Protein AF-A0A6C0J5Q9-F1 (afdb_monomer)

pLDDT: mean 82.76, std 23.58, range [34.25, 98.62]

Foldseek 3Di:
DDDDDDDDDDDDDDDDDDDDDDDDDDDPDDDPPPPPDPPPPPPPPPPPQDKFKWKKKFPAFQFKKKWWWKWDADPVRDIWTKIKIWTARMWIKIFIDGPVRVVVLQPDFKWWRVVTDIDTDDGHDTDDIDMDIPPCVVDDPVRVLRVVCQQFDDCVVDVDDDDPVDDGDGDVVSNVVSPIDGDDMIIIGNGGMDIDTDGD

Organism: NCBI:txid1070528

Secondary structure (DSSP, 8-state):
--------------------------------------------------EEEEEEEESSTT-EEEEEEEEEE-TTS-EEEEEEEEEEEEEEEEEEEEHHHHHHHTT-SSEEGGGSEEEEEEEEEEEEEEEEETTGGGS-HHHHHHHHHHHH--TTT-SSPP-TTS-----HHHHHHTT-EEEEEEEEESS-EEEEEEE-

Mean predicted aligned error: 13.19 Å

Nearest PDB structures (foldseek):
  4v3h-assembly2_B  TM=5.039E-01  e=6.409E+00  Klebsiella oxytoca
  5esv-assembly1_G  TM=1.770E-01  e=1.432E+00  Haemophilus influenzae Rd KW20
  3j32-assembly1_A  TM=1.426E-01  e=3.752E+00  Haliotis diversicolor
  2x56-assembly1_A  TM=2.674E-01  e=5.458E+00  Yersinia pestis

Structure (mmCIF, N/CA/C/O backbone):
data_AF-A0A6C0J5Q9-F1
#
_entry.id   AF-A0A6C0J5Q9-F1
#
loop_
_atom_site.group_PDB
_atom_site.id
_atom_site.type_symbol
_atom_site.label_atom_id
_atom_site.label_alt_id
_atom_site.label_comp_id
_atom_site.label_asym_id
_atom_site.label_entity_id
_atom_site.label_seq_id
_atom_site.pdbx_PDB_ins_code
_atom_site.Cartn_x
_atom_site.Cartn_y
_atom_site.Cartn_z
_atom_site.occupancy
_atom_site.B_iso_or_equiv
_atom_site.auth_seq_id
_atom_site.auth_comp_id
_atom_site.auth_asym_id
_atom_site.auth_atom_id
_atom_site.pdbx_PDB_model_num
ATOM 1 N N . MET A 1 1 ? -99.858 -31.772 19.843 1.00 41.19 1 MET A N 1
ATOM 2 C CA . MET A 1 1 ? -99.207 -32.806 20.669 1.00 41.19 1 MET A CA 1
ATOM 3 C C . MET A 1 1 ? -97.888 -32.202 21.134 1.00 41.19 1 MET A C 1
ATOM 5 O O . MET A 1 1 ? -97.066 -31.924 20.275 1.00 41.19 1 MET A O 1
ATOM 9 N N . GLU A 1 2 ? -97.784 -31.630 22.338 1.00 35.06 2 GLU A N 1
ATOM 10 C CA . GLU A 1 2 ? -97.873 -32.268 23.676 1.00 35.06 2 GLU A CA 1
ATOM 11 C C . GLU A 1 2 ? -96.669 -33.184 23.927 1.00 35.06 2 GLU A C 1
ATOM 13 O O . GLU A 1 2 ? -96.562 -34.222 23.286 1.00 35.06 2 GLU A O 1
ATOM 18 N N . PHE A 1 3 ? -95.631 -32.669 24.598 1.00 36.38 3 PHE A N 1
ATOM 19 C CA . PHE A 1 3 ? -95.276 -32.794 26.036 1.00 36.38 3 PHE A CA 1
ATOM 20 C C . PHE A 1 3 ? -94.081 -33.791 26.145 1.00 36.38 3 PHE A C 1
ATOM 22 O O . PHE A 1 3 ? -93.879 -34.570 25.226 1.00 36.38 3 PHE A O 1
ATOM 29 N N . ILE A 1 4 ? -93.195 -33.853 27.145 1.00 40.31 4 ILE A N 1
ATOM 30 C CA . ILE A 1 4 ? -93.229 -33.484 28.564 1.00 40.31 4 ILE A CA 1
ATOM 31 C C . ILE A 1 4 ? -91.777 -33.204 29.023 1.00 40.31 4 ILE A C 1
ATOM 33 O O . ILE A 1 4 ? -90.849 -33.915 28.644 1.00 40.31 4 ILE A O 1
ATOM 37 N N . ASN A 1 5 ? -91.623 -32.181 29.865 1.00 38.19 5 ASN A N 1
ATOM 38 C CA . ASN A 1 5 ? -90.479 -31.901 30.735 1.00 38.19 5 ASN A CA 1
ATOM 39 C C . ASN A 1 5 ? -90.520 -32.844 31.951 1.00 38.19 5 ASN A C 1
ATOM 41 O O . ASN A 1 5 ? -91.584 -32.957 32.555 1.00 38.19 5 ASN A O 1
ATOM 45 N N . THR A 1 6 ? -89.396 -33.396 32.408 1.00 39.94 6 THR A N 1
ATOM 46 C CA . THR A 1 6 ? -89.297 -33.898 33.794 1.00 39.94 6 THR A CA 1
ATOM 47 C C . THR A 1 6 ? -87.940 -33.567 34.400 1.00 39.94 6 THR A C 1
ATOM 49 O O . THR A 1 6 ? -86.937 -34.207 34.094 1.00 39.94 6 THR A O 1
ATOM 52 N N . GLU A 1 7 ? -87.953 -32.563 35.276 1.00 40.59 7 GLU A N 1
ATOM 53 C CA . GLU A 1 7 ? -87.031 -32.417 36.400 1.00 40.59 7 GLU A CA 1
ATOM 54 C C . GLU A 1 7 ? -87.290 -33.518 37.439 1.00 40.59 7 GLU A C 1
ATOM 56 O O . GLU A 1 7 ? -88.449 -33.834 37.705 1.00 40.59 7 GLU A O 1
ATOM 61 N N . THR A 1 8 ? -86.239 -33.994 38.111 1.00 36.56 8 THR A N 1
ATOM 62 C CA . THR A 1 8 ? -86.300 -34.403 39.526 1.00 36.56 8 THR A CA 1
ATOM 63 C C . THR A 1 8 ? -84.938 -34.177 40.188 1.00 36.56 8 THR A C 1
ATOM 65 O O . THR A 1 8 ? -83.923 -34.692 39.727 1.00 36.56 8 THR A O 1
ATOM 68 N N . ASN A 1 9 ? -84.959 -33.400 41.267 1.00 35.59 9 ASN A N 1
ATOM 69 C CA . ASN A 1 9 ? -83.877 -33.069 42.201 1.00 35.59 9 ASN A CA 1
ATOM 70 C C . ASN A 1 9 ? -84.012 -33.981 43.464 1.00 35.59 9 ASN A C 1
ATOM 72 O O . ASN A 1 9 ? -84.987 -34.731 43.543 1.00 35.59 9 ASN A O 1
ATOM 76 N N . PRO A 1 10 ? -83.227 -33.806 44.542 1.00 46.25 10 PRO A N 1
ATOM 77 C CA . PRO A 1 10 ? -81.889 -34.331 44.853 1.00 46.25 10 PRO A CA 1
ATOM 78 C C . PRO A 1 10 ? -81.910 -35.389 45.993 1.00 46.25 10 PRO A C 1
ATOM 80 O O . PRO A 1 10 ? -82.947 -35.604 46.617 1.00 46.25 10 PRO A O 1
ATOM 83 N N . VAL A 1 11 ? -80.762 -35.990 46.347 1.00 34.25 11 VAL A N 1
ATOM 84 C CA . VAL A 1 11 ? -80.546 -36.574 47.692 1.00 34.25 11 VAL A CA 1
ATOM 85 C C . VAL A 1 11 ? -79.102 -36.323 48.137 1.00 34.25 11 VAL A C 1
ATOM 87 O O . VAL A 1 11 ? -78.164 -36.850 47.544 1.00 34.25 11 VAL A O 1
ATOM 90 N N . GLU A 1 12 ? -78.945 -35.518 49.188 1.00 36.47 12 GLU A N 1
ATOM 91 C CA . GLU A 1 12 ? -77.736 -35.438 50.009 1.00 36.47 12 GLU A CA 1
ATOM 92 C C . GLU A 1 12 ? -77.709 -36.598 51.012 1.00 36.47 12 GLU A C 1
ATOM 94 O O . GLU A 1 12 ? -78.729 -36.939 51.614 1.00 36.47 12 GLU A O 1
ATOM 99 N N . THR A 1 13 ? -76.525 -37.162 51.243 1.00 43.22 13 THR A N 1
ATOM 100 C CA . THR A 1 13 ? -76.247 -38.003 52.412 1.00 43.22 13 THR A CA 1
ATOM 101 C C . THR A 1 13 ? -74.915 -37.587 53.014 1.00 43.22 13 THR A C 1
ATOM 103 O O . THR A 1 13 ? -73.859 -37.890 52.462 1.00 43.22 13 THR A O 1
ATOM 106 N N . GLU A 1 14 ? -74.985 -36.904 54.155 1.00 36.53 14 GLU A N 1
ATOM 107 C CA . GLU A 1 14 ? -73.886 -36.770 55.106 1.00 36.53 14 GLU A CA 1
ATOM 108 C C . GLU A 1 14 ? -73.679 -38.089 55.869 1.00 36.53 14 GLU A C 1
ATOM 110 O O . GLU A 1 14 ? -74.646 -38.728 56.292 1.00 36.53 14 GLU A O 1
ATOM 115 N N . MET A 1 15 ? -72.423 -38.471 56.117 1.00 34.34 15 MET A N 1
ATOM 116 C CA . MET A 1 15 ? -72.064 -39.366 57.220 1.00 34.34 15 MET A CA 1
ATOM 117 C C . MET A 1 15 ? -70.802 -38.857 57.931 1.00 34.34 15 MET A C 1
ATOM 119 O O . MET A 1 15 ? -69.815 -38.491 57.301 1.00 34.34 15 MET A O 1
ATOM 123 N N . ASN A 1 16 ? -70.910 -38.832 59.260 1.00 37.91 16 ASN A N 1
ATOM 124 C CA . ASN A 1 16 ? -69.984 -38.327 60.279 1.00 37.91 16 ASN A CA 1
ATOM 125 C C . ASN A 1 16 ? -68.685 -39.163 60.435 1.00 37.91 16 ASN A C 1
ATOM 127 O O . ASN A 1 16 ? -68.625 -40.289 59.937 1.00 37.91 16 ASN A O 1
ATOM 131 N N . PRO A 1 17 ? -67.649 -38.638 61.129 1.00 42.00 17 PRO A N 1
ATOM 132 C CA . PRO A 1 17 ? -66.268 -39.110 61.033 1.00 42.00 17 PRO A CA 1
ATOM 133 C C . PRO A 1 17 ? -65.968 -40.299 61.957 1.00 42.00 17 PRO A C 1
ATOM 135 O O . PRO A 1 17 ? -66.647 -40.515 62.961 1.00 42.00 17 PRO A O 1
ATOM 138 N N . VAL A 1 18 ? -64.892 -41.030 61.652 1.00 35.59 18 VAL A N 1
ATOM 139 C CA . VAL A 1 18 ? -64.273 -41.998 62.566 1.00 35.59 18 VAL A CA 1
ATOM 140 C C . VAL A 1 18 ? -62.813 -41.599 62.753 1.00 35.59 18 VAL A C 1
ATOM 142 O O . VAL A 1 18 ? -62.008 -41.733 61.834 1.00 35.59 18 VAL A O 1
ATOM 145 N N . GLU A 1 19 ? -62.486 -41.095 63.941 1.00 36.41 19 GLU A N 1
ATOM 146 C CA . GLU A 1 19 ? -61.105 -40.977 64.401 1.00 36.41 19 GLU A CA 1
ATOM 147 C C . GLU A 1 19 ? -60.629 -42.336 64.918 1.00 36.41 19 GLU A C 1
ATOM 149 O O . GLU A 1 19 ? -61.258 -42.953 65.780 1.00 36.41 19 GLU A O 1
ATOM 154 N N . THR A 1 20 ? -59.495 -42.795 64.403 1.00 41.34 20 THR A N 1
ATOM 155 C CA . THR A 1 20 ? -58.703 -43.854 65.027 1.00 41.34 20 THR A CA 1
ATOM 156 C C . THR A 1 20 ? -57.325 -43.293 65.321 1.00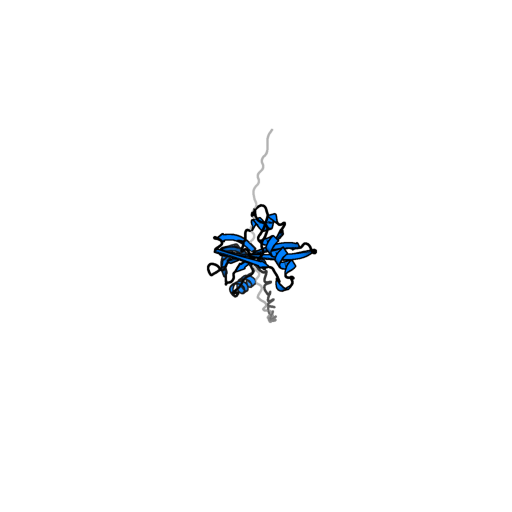 41.34 20 THR A C 1
ATOM 158 O O . THR A 1 20 ? -56.524 -43.097 64.407 1.00 41.34 20 THR A O 1
ATOM 161 N N . GLU A 1 21 ? -57.062 -43.040 66.600 1.00 36.66 21 GLU A N 1
ATOM 162 C CA . GLU A 1 21 ? -55.721 -42.796 67.111 1.00 36.66 21 GLU A CA 1
ATOM 163 C C . GLU A 1 21 ? -54.871 -44.067 66.973 1.00 36.66 21 GLU A C 1
ATOM 165 O O . GLU A 1 21 ? -55.241 -45.139 67.457 1.00 36.66 21 GLU A O 1
ATOM 170 N N . MET A 1 22 ? -53.705 -43.948 66.339 1.00 34.72 22 MET A N 1
ATOM 171 C CA . MET A 1 22 ? -52.616 -44.909 66.488 1.00 34.72 22 MET A CA 1
ATOM 172 C C . MET A 1 22 ? -51.381 -44.161 66.982 1.00 34.72 22 MET A C 1
ATOM 174 O O . MET A 1 22 ? -50.910 -43.224 66.343 1.00 34.72 22 MET A O 1
ATOM 178 N N . ASN A 1 23 ? -50.898 -44.579 68.154 1.00 40.56 23 ASN A N 1
ATOM 179 C CA . ASN A 1 23 ? -49.694 -44.078 68.812 1.00 40.56 23 ASN A CA 1
ATOM 180 C C . ASN A 1 23 ? -48.466 -44.115 67.878 1.00 40.56 23 ASN A C 1
ATOM 182 O O . ASN A 1 23 ? -48.331 -45.068 67.103 1.00 40.56 23 ASN A O 1
ATOM 186 N N . PRO A 1 24 ? -47.537 -43.147 67.980 1.00 37.12 24 PRO A N 1
ATOM 187 C CA . PRO A 1 24 ? -46.305 -43.165 67.204 1.00 37.12 24 PRO A CA 1
ATOM 188 C C . PRO A 1 24 ? -45.405 -44.313 67.675 1.00 37.12 24 PRO A C 1
ATOM 190 O O . PRO A 1 24 ? -45.120 -44.456 68.863 1.00 37.12 24 PRO A O 1
ATOM 193 N N . VAL A 1 25 ? -44.945 -45.137 66.734 1.00 36.94 25 VAL A N 1
ATOM 194 C CA . VAL A 1 25 ? -43.792 -46.014 66.949 1.00 36.94 25 VAL A CA 1
ATOM 195 C C . VAL A 1 25 ? -42.578 -45.233 66.470 1.00 36.94 25 VAL A C 1
ATOM 197 O O . VAL A 1 25 ? -42.398 -45.050 65.269 1.00 36.94 25 VAL A O 1
ATOM 200 N N . GLU A 1 26 ? -41.761 -44.748 67.401 1.00 36.94 26 GLU A N 1
ATOM 201 C CA . GLU A 1 26 ? -40.446 -44.215 67.060 1.00 36.94 26 GLU A CA 1
ATOM 202 C C . GLU A 1 26 ? -39.536 -45.375 66.654 1.00 36.94 26 GLU A C 1
ATOM 204 O O . GLU A 1 26 ? -39.070 -46.159 67.480 1.00 36.94 26 GLU A O 1
ATOM 209 N N . THR A 1 27 ? -39.311 -45.518 65.352 1.00 38.16 27 THR A N 1
ATOM 210 C CA . THR A 1 27 ? -38.148 -46.237 64.842 1.00 38.16 27 THR A CA 1
ATOM 211 C C . THR A 1 27 ? -37.039 -45.221 64.638 1.00 38.16 27 THR A C 1
ATOM 213 O O . THR A 1 27 ? -37.081 -44.450 63.680 1.00 38.16 27 THR A O 1
ATOM 216 N N . GLU A 1 28 ? -36.051 -45.222 65.529 1.00 37.50 28 GLU A N 1
ATOM 217 C CA . GLU A 1 28 ? -34.795 -44.515 65.305 1.00 37.50 28 GLU A CA 1
ATOM 218 C C . GLU A 1 28 ? -34.081 -45.121 64.093 1.00 37.50 28 GLU A C 1
ATOM 220 O O . GLU A 1 28 ? -33.420 -46.159 64.171 1.00 37.50 28 GLU A O 1
ATOM 225 N N . THR A 1 29 ? -34.238 -44.486 62.936 1.00 38.81 29 THR A N 1
ATOM 226 C CA . THR A 1 29 ? -33.367 -44.714 61.789 1.00 38.81 29 THR A CA 1
ATOM 227 C C . THR A 1 29 ? -32.222 -43.719 61.890 1.00 38.81 29 THR A C 1
ATOM 229 O O . THR A 1 29 ? -32.413 -42.533 61.627 1.00 38.81 29 THR A O 1
ATOM 232 N N . ASN A 1 30 ? -31.038 -44.197 62.281 1.00 38.62 30 ASN A N 1
ATOM 233 C CA . ASN A 1 30 ? -29.793 -43.441 62.140 1.00 38.62 30 ASN A CA 1
ATOM 234 C C . ASN A 1 30 ? -29.705 -42.878 60.708 1.00 38.62 30 ASN A C 1
ATOM 236 O O . ASN A 1 30 ? -29.769 -43.676 59.764 1.00 38.62 30 ASN A O 1
ATOM 240 N N . PRO A 1 31 ? -29.553 -41.557 60.506 1.00 41.31 31 PRO A N 1
ATOM 241 C CA . PRO A 1 31 ? -29.248 -41.037 59.187 1.00 41.31 31 PRO A CA 1
ATOM 242 C C . PRO A 1 31 ? -27.845 -41.517 58.813 1.00 41.31 31 PRO A C 1
ATOM 244 O O . PRO A 1 31 ? -26.862 -41.231 59.493 1.00 41.31 31 PRO A O 1
ATOM 247 N N . VAL A 1 32 ? -27.754 -42.296 57.738 1.00 39.88 32 VAL A N 1
ATOM 248 C CA . VAL A 1 32 ? -26.484 -42.479 57.041 1.00 39.88 32 VAL A CA 1
ATOM 249 C C . VAL A 1 32 ? -26.213 -41.147 56.355 1.00 39.88 32 VAL A C 1
ATOM 251 O O . VAL A 1 32 ? -26.872 -40.820 55.371 1.00 39.88 32 VAL A O 1
ATOM 254 N N . GLU A 1 33 ? -25.287 -40.360 56.898 1.00 40.28 33 GLU A N 1
ATOM 255 C CA . GLU A 1 33 ? -24.738 -39.206 56.193 1.00 40.28 33 GLU A CA 1
ATOM 256 C C . GLU A 1 33 ? -23.968 -39.722 54.976 1.00 40.28 33 GLU A C 1
ATOM 258 O O . GLU A 1 33 ? -22.810 -40.128 55.048 1.00 40.28 33 GLU A O 1
ATOM 263 N N . THR A 1 34 ? -24.643 -39.778 53.832 1.00 40.84 34 THR A N 1
ATOM 264 C CA . THR A 1 34 ? -23.952 -39.788 52.551 1.00 40.84 34 THR A CA 1
ATOM 265 C C . THR A 1 34 ? -23.497 -38.363 52.300 1.00 40.84 34 THR A C 1
ATOM 267 O O . THR A 1 34 ? -24.284 -37.539 51.834 1.00 40.84 34 THR A O 1
ATOM 270 N N . GLU A 1 35 ? -22.241 -38.065 52.625 1.00 42.91 35 GLU A N 1
ATOM 271 C CA . GLU A 1 35 ? -21.581 -36.866 52.122 1.00 42.91 35 GLU A CA 1
ATOM 272 C C . GLU A 1 35 ? -21.503 -36.967 50.597 1.00 42.91 35 GLU A C 1
ATOM 274 O O . GLU A 1 35 ? -20.627 -37.610 50.015 1.00 42.91 35 GLU A O 1
ATOM 279 N N . THR A 1 36 ? -22.481 -36.371 49.925 1.00 40.59 36 THR A N 1
ATOM 280 C CA . THR A 1 36 ? -22.378 -36.075 48.505 1.00 40.59 36 THR A CA 1
ATOM 281 C C . THR A 1 36 ? -21.420 -34.901 48.378 1.00 40.59 36 THR A C 1
ATOM 283 O O . THR A 1 36 ? -21.837 -33.752 48.505 1.00 40.59 36 THR A O 1
ATOM 286 N N . ASN A 1 37 ? -20.136 -35.178 48.149 1.00 42.16 37 ASN A N 1
ATOM 287 C CA . ASN A 1 37 ? -19.236 -34.162 47.616 1.00 42.16 37 ASN A CA 1
ATOM 288 C C . ASN A 1 37 ? -19.856 -33.641 46.309 1.00 42.16 37 ASN A C 1
ATOM 290 O O . ASN A 1 37 ? -20.058 -34.451 45.396 1.00 42.16 37 ASN A O 1
ATOM 294 N N . PRO A 1 38 ? -20.191 -32.343 46.189 1.00 48.31 38 PRO A N 1
ATOM 295 C CA . PRO A 1 38 ? -20.532 -31.791 44.894 1.00 48.31 38 PRO A CA 1
ATOM 296 C C . PRO A 1 38 ? -19.278 -31.914 44.032 1.00 48.31 38 PRO A C 1
ATOM 298 O O . PRO A 1 38 ? -18.220 -31.381 44.360 1.00 48.31 38 PRO A O 1
ATOM 301 N N . VAL A 1 39 ? -19.373 -32.682 42.950 1.00 45.12 39 VAL A N 1
ATOM 302 C CA . VAL A 1 39 ? -18.383 -32.596 41.883 1.00 45.12 39 VAL A CA 1
ATOM 303 C C . VAL A 1 39 ? -18.609 -31.225 41.263 1.00 45.12 39 VAL A C 1
ATOM 305 O O . VAL A 1 39 ? -19.559 -31.045 40.503 1.00 45.12 39 VAL A O 1
ATOM 308 N N . GLU A 1 40 ? -17.789 -30.244 41.640 1.00 47.91 40 GLU A N 1
ATOM 309 C CA . GLU A 1 40 ? -17.644 -29.020 40.865 1.00 47.91 40 GLU A CA 1
ATOM 310 C C . GLU A 1 40 ? -17.082 -29.440 39.509 1.00 47.91 40 GLU A C 1
ATOM 312 O O . GLU A 1 40 ? -15.884 -29.638 39.319 1.00 47.91 40 GLU A O 1
ATOM 317 N N . THR A 1 41 ? -17.974 -29.679 38.553 1.00 48.91 41 THR A N 1
ATOM 318 C CA . THR A 1 41 ? -17.600 -29.580 37.153 1.00 48.91 41 THR A CA 1
ATOM 319 C C . THR A 1 41 ? -17.282 -28.112 36.929 1.00 48.91 41 THR A C 1
ATOM 321 O O . THR A 1 41 ? -18.192 -27.322 36.674 1.00 48.91 41 THR A O 1
ATOM 324 N N . GLU A 1 42 ? -16.010 -27.743 37.074 1.00 50.66 42 GLU A N 1
ATOM 325 C CA . GLU A 1 42 ? -15.483 -26.533 36.461 1.00 50.66 42 GLU A CA 1
ATOM 326 C C . GLU A 1 42 ? -15.727 -26.678 34.957 1.00 50.66 42 GLU A C 1
ATOM 328 O O . GLU A 1 42 ? -14.974 -27.318 34.221 1.00 50.66 42 GLU A O 1
ATOM 333 N N . MET A 1 43 ? -16.871 -26.165 34.504 1.00 46.84 43 MET A N 1
ATOM 334 C CA . MET A 1 43 ? -17.035 -25.796 33.114 1.00 46.84 43 MET A CA 1
ATOM 335 C C . MET A 1 43 ? -16.036 -24.670 32.907 1.00 46.84 43 MET A C 1
ATOM 337 O O . MET A 1 43 ? -16.339 -23.520 33.211 1.00 46.84 43 MET A O 1
ATOM 341 N N . ASN A 1 44 ? -14.831 -25.007 32.445 1.00 49.81 44 ASN A N 1
ATOM 342 C CA . ASN A 1 44 ? -13.999 -24.014 31.788 1.00 49.81 44 ASN A CA 1
ATOM 343 C C . ASN A 1 44 ? -14.905 -23.351 30.745 1.00 49.81 44 ASN A C 1
ATOM 345 O O . ASN A 1 44 ? -15.463 -24.088 29.917 1.00 49.81 44 ASN A O 1
ATOM 349 N N . PRO A 1 45 ? -15.141 -22.029 30.818 1.00 55.28 45 PRO A N 1
ATOM 350 C CA . PRO A 1 45 ? -15.870 -21.364 29.760 1.00 55.28 45 PRO A CA 1
ATOM 351 C C . PRO A 1 45 ? -15.134 -21.704 28.468 1.00 55.28 45 PRO A C 1
ATOM 353 O O . PRO A 1 45 ? -13.915 -21.566 28.373 1.00 55.28 45 PRO A O 1
ATOM 356 N N . VAL A 1 46 ? -15.865 -22.258 27.505 1.00 51.25 46 VAL A N 1
ATOM 357 C CA . VAL A 1 46 ? -15.391 -22.247 26.130 1.00 51.25 46 VAL A CA 1
ATOM 358 C C . VAL A 1 46 ? -15.351 -20.763 25.795 1.00 51.25 46 VAL A C 1
ATOM 360 O O . VAL A 1 46 ? -16.414 -20.168 25.649 1.00 51.25 46 VAL A O 1
ATOM 363 N N . GLU A 1 47 ? -14.158 -20.160 25.807 1.00 58.06 47 GLU A N 1
ATOM 364 C CA . GLU A 1 47 ? -13.930 -18.842 25.215 1.00 58.06 47 GLU A CA 1
ATOM 365 C C . GLU A 1 47 ? -14.347 -18.974 23.753 1.00 58.06 47 GLU A C 1
ATOM 367 O O . GLU A 1 47 ? -13.649 -19.547 22.918 1.00 58.06 47 GLU A O 1
ATOM 372 N N . THR A 1 48 ? -15.582 -18.583 23.470 1.00 60.91 48 THR A N 1
ATOM 373 C CA . THR A 1 48 ? -15.970 -18.215 22.125 1.00 60.91 48 THR A CA 1
ATOM 374 C C . THR A 1 48 ? -15.354 -16.850 21.916 1.00 60.91 48 THR A C 1
ATOM 376 O O . THR A 1 48 ? -15.732 -15.921 22.623 1.00 60.91 48 THR A O 1
ATOM 379 N N . ASP A 1 49 ? -14.377 -16.759 21.018 1.00 78.69 49 ASP A N 1
ATOM 380 C CA . ASP A 1 49 ? -13.774 -15.488 20.632 1.00 78.69 49 ASP A CA 1
ATOM 381 C C . ASP A 1 49 ? -14.877 -14.599 20.033 1.00 78.69 49 ASP A C 1
ATOM 383 O O . ASP A 1 49 ? -15.267 -14.763 18.875 1.00 78.69 49 ASP A O 1
ATOM 387 N N . GLU A 1 50 ? -15.459 -13.729 20.861 1.00 90.06 50 GLU A N 1
ATOM 388 C CA . GLU A 1 50 ? -16.451 -12.751 20.428 1.00 90.06 50 GLU A CA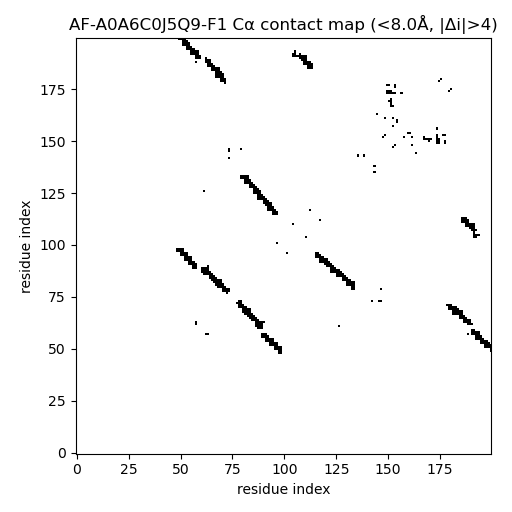 1
ATOM 389 C C . GLU A 1 50 ? -15.745 -11.732 19.529 1.00 90.06 50 GLU A C 1
ATOM 391 O O . GLU A 1 50 ? -14.720 -11.152 19.897 1.00 90.06 50 GLU A O 1
ATOM 396 N N . ILE A 1 51 ? -16.264 -11.578 18.311 1.00 94.88 51 ILE A N 1
ATOM 397 C CA . ILE A 1 51 ? -15.755 -10.629 17.324 1.00 94.88 51 ILE A CA 1
ATOM 398 C C . ILE A 1 51 ? -16.538 -9.338 17.496 1.00 94.88 51 ILE A C 1
ATOM 400 O O . ILE A 1 51 ? -17.762 -9.362 17.477 1.00 94.88 51 ILE A O 1
ATOM 404 N N . HIS A 1 52 ? -15.827 -8.224 17.599 1.00 95.38 52 HIS A N 1
ATOM 405 C CA . HIS A 1 52 ? -16.405 -6.896 17.738 1.00 95.38 52 HIS A CA 1
ATOM 406 C C . HIS A 1 52 ? -15.930 -6.001 16.596 1.00 95.38 52 HIS A C 1
ATOM 408 O O . HIS A 1 52 ? -14.793 -6.129 16.132 1.00 95.38 52 HIS A O 1
ATOM 414 N N . ILE A 1 53 ? -16.776 -5.060 16.182 1.00 97.62 53 ILE A N 1
ATOM 415 C CA . ILE A 1 53 ? -16.477 -4.121 15.098 1.00 97.62 53 ILE A CA 1
ATOM 416 C C . ILE A 1 53 ? -16.098 -2.764 15.688 1.00 97.62 53 ILE A C 1
ATOM 418 O O . ILE A 1 53 ? -16.857 -2.176 16.466 1.00 97.62 53 ILE A O 1
ATOM 422 N N . TYR A 1 54 ? -14.941 -2.243 15.288 1.00 98.25 54 TYR A N 1
ATOM 423 C CA . TYR A 1 54 ? -14.423 -0.949 15.726 1.00 98.25 54 TYR A CA 1
ATOM 424 C C . TYR A 1 54 ? -14.135 -0.030 14.544 1.00 98.25 54 TYR A C 1
ATOM 426 O O . TYR A 1 54 ? -13.671 -0.480 13.501 1.00 98.25 54 TYR A O 1
ATOM 434 N N . ASN A 1 55 ? -14.294 1.275 14.753 1.00 98.25 55 ASN A N 1
ATOM 435 C CA . ASN A 1 55 ? -13.537 2.261 13.997 1.00 98.25 55 ASN A CA 1
ATOM 436 C C . ASN A 1 55 ? -12.131 2.321 14.586 1.00 98.25 55 ASN A C 1
ATOM 438 O O . ASN A 1 55 ? -11.973 2.562 15.786 1.00 98.25 55 ASN A O 1
ATOM 442 N N . ILE A 1 56 ? -11.124 2.122 13.745 1.00 98.50 56 ILE A N 1
ATOM 443 C CA . ILE A 1 56 ? -9.719 2.257 14.102 1.00 98.50 56 ILE A CA 1
ATOM 444 C C . ILE A 1 56 ? -9.101 3.449 13.374 1.00 98.50 56 ILE A C 1
ATOM 446 O O . ILE A 1 56 ? -9.285 3.638 12.168 1.00 98.50 56 ILE A O 1
ATOM 450 N N . THR A 1 57 ? -8.354 4.256 14.121 1.00 98.19 57 THR A N 1
ATOM 451 C CA . THR A 1 57 ? -7.620 5.419 13.614 1.00 98.19 57 THR A CA 1
ATOM 452 C C . THR A 1 57 ? -6.198 5.425 14.165 1.00 98.19 57 THR A C 1
ATOM 454 O O . THR A 1 57 ? -5.927 4.884 15.239 1.00 98.19 57 THR A O 1
ATOM 457 N N . ALA A 1 58 ? -5.269 6.052 13.442 1.00 97.88 58 ALA A N 1
ATOM 458 C CA . ALA A 1 58 ? -3.943 6.341 13.979 1.00 97.88 58 ALA A CA 1
ATOM 459 C C . ALA A 1 58 ? -4.055 7.335 15.148 1.00 97.88 58 ALA A C 1
ATOM 461 O O . ALA A 1 58 ? -4.784 8.321 15.057 1.00 97.88 58 ALA A O 1
ATOM 462 N N . ASN A 1 59 ? -3.283 7.140 16.218 1.00 97.00 59 ASN A N 1
ATOM 463 C CA . ASN A 1 59 ? -3.285 8.060 17.367 1.00 97.00 59 ASN A CA 1
ATOM 464 C C . ASN A 1 59 ? -2.447 9.342 17.140 1.00 97.00 59 ASN A C 1
ATOM 466 O O . ASN A 1 59 ? -2.409 10.243 17.985 1.00 97.00 59 ASN A O 1
ATOM 470 N N . HIS A 1 60 ? -1.768 9.441 15.995 1.00 96.94 60 HIS A N 1
ATOM 471 C CA . HIS A 1 60 ? -0.991 10.603 15.593 1.00 96.94 60 HIS A CA 1
ATOM 472 C C . HIS A 1 60 ? -1.251 10.945 14.121 1.00 96.94 60 HIS A C 1
ATOM 474 O O . HIS A 1 60 ? -1.421 10.076 13.270 1.00 96.94 60 HIS A O 1
ATOM 480 N N . LYS A 1 61 ? -1.269 12.248 13.819 1.00 95.44 61 LYS A N 1
ATOM 481 C CA . LYS A 1 61 ? -1.479 12.758 12.457 1.00 95.44 61 LYS A CA 1
ATOM 482 C C . LYS A 1 61 ? -0.348 12.338 11.517 1.00 95.44 61 LYS A C 1
ATOM 484 O O . LYS A 1 61 ? 0.802 12.262 11.955 1.00 95.44 61 LYS A O 1
ATOM 489 N N . LYS A 1 62 ? -0.632 12.241 10.214 1.00 96.38 62 LYS A N 1
ATOM 490 C CA . LYS A 1 62 ? 0.365 11.884 9.181 1.00 96.38 62 LYS A CA 1
ATOM 491 C C . LYS A 1 62 ? 1.025 10.519 9.411 1.00 96.38 62 LYS A C 1
ATOM 493 O O . LYS A 1 62 ? 2.167 10.318 9.017 1.00 96.38 62 LYS A O 1
ATOM 498 N N . SER A 1 63 ? 0.337 9.621 10.108 1.00 96.50 63 SER A N 1
ATOM 499 C CA . SER A 1 63 ? 0.852 8.286 10.420 1.00 96.50 63 SER A CA 1
ATOM 500 C C . SER A 1 63 ? 0.057 7.182 9.741 1.00 96.50 63 SER A C 1
ATOM 502 O O . SER A 1 63 ? 0.473 6.037 9.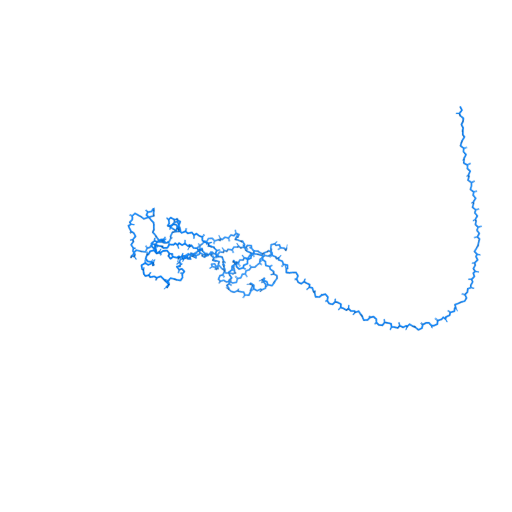817 1.00 96.50 63 SER A O 1
ATOM 504 N N . THR A 1 64 ? -1.057 7.502 9.077 1.00 98.12 64 THR A N 1
ATOM 505 C CA . THR A 1 64 ? -1.766 6.554 8.217 1.00 98.12 64 THR A CA 1
ATOM 506 C C . THR A 1 64 ? -1.110 6.503 6.854 1.00 98.12 64 THR A C 1
ATOM 508 O O . THR A 1 64 ? -0.945 7.551 6.230 1.00 98.12 64 THR A O 1
ATOM 511 N N . TYR A 1 65 ? -0.788 5.300 6.391 1.00 97.88 65 TYR A N 1
ATOM 512 C CA . TYR A 1 65 ? -0.222 5.064 5.073 1.00 97.88 65 TYR A CA 1
ATOM 513 C C . TYR A 1 65 ? -1.095 4.132 4.230 1.00 97.88 65 TYR A C 1
ATOM 515 O O . TYR A 1 65 ? -1.844 3.294 4.742 1.00 97.88 65 TYR A O 1
ATOM 523 N N . GLN A 1 66 ? -0.946 4.281 2.920 1.00 98.00 66 GLN A N 1
ATOM 524 C CA . GLN A 1 66 ? -1.345 3.347 1.876 1.00 98.00 66 GLN A CA 1
ATOM 525 C C . GLN A 1 66 ? -0.103 3.024 1.041 1.00 98.00 66 GLN A C 1
ATOM 527 O O . GLN A 1 66 ? 0.659 3.931 0.712 1.00 98.00 66 GLN A O 1
ATOM 532 N N . ILE A 1 67 ? 0.087 1.756 0.689 1.00 98.12 67 ILE A N 1
ATOM 533 C CA . ILE A 1 67 ? 1.153 1.281 -0.192 1.00 98.12 67 ILE A CA 1
ATOM 534 C C . ILE A 1 67 ? 0.500 0.523 -1.339 1.00 98.12 67 ILE A C 1
ATOM 536 O O . ILE A 1 67 ? 0.002 -0.591 -1.158 1.00 98.12 67 ILE A O 1
ATOM 540 N N . GLU A 1 68 ? 0.499 1.119 -2.522 1.00 98.25 68 GLU A N 1
ATOM 541 C CA . GLU A 1 68 ? 0.066 0.442 -3.740 1.00 98.25 68 GLU A CA 1
ATOM 542 C C . GLU A 1 68 ? 1.228 -0.357 -4.333 1.00 98.25 68 GLU A C 1
ATOM 544 O O . GLU A 1 68 ? 2.327 0.170 -4.512 1.00 98.25 68 GLU A O 1
ATOM 549 N N . HIS A 1 69 ? 0.981 -1.632 -4.627 1.00 98.38 69 HIS A N 1
ATOM 550 C CA . HIS A 1 69 ? 1.949 -2.537 -5.238 1.00 98.38 69 HIS A CA 1
ATOM 551 C C . HIS A 1 69 ? 1.630 -2.657 -6.722 1.00 98.38 69 HIS A C 1
ATOM 553 O O . HIS A 1 69 ? 0.678 -3.329 -7.115 1.00 98.38 69 HIS A O 1
ATOM 559 N N . TRP A 1 70 ? 2.426 -1.993 -7.547 1.00 98.62 70 TRP A N 1
ATOM 560 C CA . TRP A 1 70 ? 2.290 -2.002 -8.997 1.00 98.62 70 TRP A CA 1
ATOM 561 C C . TRP A 1 70 ? 3.278 -2.993 -9.593 1.00 98.62 70 TRP A C 1
ATOM 563 O O . TRP A 1 70 ? 4.456 -2.976 -9.249 1.00 98.62 70 TRP A O 1
ATOM 573 N N . THR A 1 71 ? 2.836 -3.844 -10.510 1.00 98.50 71 THR A N 1
ATOM 574 C CA . THR A 1 71 ? 3.681 -4.867 -11.132 1.00 98.50 71 THR A CA 1
ATOM 575 C C . THR A 1 71 ? 3.809 -4.659 -12.633 1.00 98.50 71 THR A C 1
ATOM 577 O O . THR A 1 71 ? 2.897 -4.166 -13.293 1.00 98.50 71 THR A O 1
ATOM 580 N N . ASN A 1 72 ? 4.969 -5.019 -13.183 1.00 98.38 72 ASN A N 1
ATOM 581 C CA . ASN A 1 72 ? 5.223 -5.004 -14.624 1.00 98.38 72 ASN A CA 1
ATOM 582 C C . ASN A 1 72 ? 6.230 -6.107 -15.003 1.00 98.38 72 ASN A C 1
ATOM 584 O O . ASN A 1 72 ? 6.877 -6.725 -14.147 1.00 98.38 72 ASN A O 1
ATOM 588 N N . VAL A 1 73 ? 6.367 -6.373 -16.301 1.00 98.25 73 VAL A N 1
ATOM 589 C CA . VAL A 1 73 ? 7.308 -7.337 -16.873 1.00 98.25 73 VAL A CA 1
ATOM 590 C C . VAL A 1 73 ? 8.239 -6.618 -17.843 1.00 98.25 73 VAL A C 1
ATOM 592 O O . VAL A 1 73 ? 7.818 -6.132 -18.889 1.00 98.25 73 VAL A O 1
ATOM 595 N N . LEU A 1 74 ? 9.534 -6.614 -17.525 1.00 97.75 74 LEU A N 1
ATOM 596 C CA . LEU A 1 74 ? 10.560 -5.993 -18.360 1.00 97.75 74 LEU A CA 1
ATOM 597 C C . LEU A 1 74 ? 10.713 -6.704 -19.708 1.00 97.75 74 LEU A C 1
ATOM 599 O O . LEU A 1 74 ? 10.350 -7.871 -19.883 1.00 97.75 74 LEU A O 1
ATOM 603 N N . SER A 1 75 ? 11.381 -6.041 -20.646 1.00 96.94 75 SER A N 1
ATOM 604 C CA . SER A 1 75 ? 11.697 -6.551 -21.983 1.00 96.94 75 SER A CA 1
ATOM 605 C C . SER A 1 75 ? 12.434 -7.898 -21.983 1.00 96.94 75 SER A C 1
ATOM 607 O O . SER A 1 75 ? 12.331 -8.673 -22.939 1.00 96.94 75 SER A O 1
ATOM 609 N N . ASN A 1 76 ? 13.159 -8.207 -20.905 1.00 96.69 76 ASN A N 1
ATOM 610 C CA . ASN A 1 76 ? 13.867 -9.471 -20.708 1.00 96.69 76 ASN A CA 1
ATOM 611 C C . ASN A 1 76 ? 13.035 -10.565 -20.001 1.00 96.69 76 ASN A C 1
ATOM 613 O O . ASN A 1 76 ? 13.537 -11.673 -19.799 1.00 96.69 76 ASN A O 1
ATOM 617 N N . GLY A 1 77 ? 11.779 -10.277 -19.649 1.00 97.44 77 GLY A N 1
ATOM 618 C CA . GLY A 1 77 ? 10.846 -11.183 -18.979 1.00 97.44 77 GLY A CA 1
ATOM 619 C C . GLY A 1 77 ? 10.946 -11.210 -17.451 1.00 97.44 77 GLY A C 1
ATOM 620 O O . GLY A 1 77 ? 10.280 -12.032 -16.823 1.00 97.44 77 GLY A O 1
ATOM 621 N N . LYS A 1 78 ? 11.785 -10.370 -16.837 1.00 97.69 78 LYS A N 1
ATOM 622 C CA . LYS A 1 78 ? 11.885 -10.249 -15.377 1.00 97.69 78 LYS A CA 1
ATOM 623 C C . LYS A 1 78 ? 10.703 -9.443 -14.837 1.00 97.69 78 LYS A C 1
ATOM 625 O O . LYS A 1 78 ? 10.352 -8.413 -15.402 1.00 97.69 78 LYS A O 1
ATOM 630 N N . HIS A 1 79 ? 10.114 -9.918 -13.745 1.00 97.69 79 HIS A N 1
ATOM 631 C CA . HIS A 1 79 ? 9.064 -9.196 -13.030 1.00 97.69 79 HIS A CA 1
ATOM 632 C C . HIS A 1 79 ? 9.669 -8.092 -12.166 1.00 97.69 79 HIS A C 1
ATOM 634 O O . HIS A 1 79 ? 10.730 -8.301 -11.572 1.00 97.69 79 HIS A O 1
ATOM 640 N N . VAL A 1 80 ? 8.976 -6.961 -12.093 1.00 98.19 80 VAL A N 1
ATOM 641 C CA . VAL A 1 80 ? 9.285 -5.834 -11.213 1.00 98.19 80 VAL A CA 1
ATOM 642 C C . VAL A 1 80 ? 8.041 -5.429 -10.434 1.00 98.19 80 VAL A C 1
ATOM 644 O O . VAL A 1 80 ? 6.936 -5.495 -10.970 1.00 98.19 80 VAL A O 1
ATOM 647 N N . THR A 1 81 ? 8.253 -5.004 -9.189 1.00 98.38 81 THR A N 1
ATOM 648 C CA . THR A 1 81 ? 7.239 -4.398 -8.327 1.00 98.38 81 THR A CA 1
ATOM 649 C C . THR A 1 81 ? 7.688 -2.981 -7.976 1.00 98.38 81 THR A C 1
ATOM 651 O O . THR A 1 81 ? 8.832 -2.774 -7.566 1.00 98.38 81 THR A O 1
ATOM 654 N N . LEU A 1 82 ? 6.799 -2.013 -8.150 1.00 98.44 82 LEU A N 1
ATOM 655 C CA . LEU A 1 82 ? 6.925 -0.635 -7.697 1.00 98.44 82 LEU A CA 1
ATOM 656 C C . LEU A 1 82 ? 5.990 -0.443 -6.503 1.00 98.44 82 LEU A C 1
ATOM 658 O O . LEU A 1 82 ? 4.812 -0.786 -6.574 1.00 98.44 82 LEU A O 1
ATOM 662 N N . LEU A 1 83 ? 6.519 0.114 -5.422 1.00 98.38 83 LEU A N 1
ATOM 663 C CA . LEU A 1 83 ? 5.778 0.472 -4.222 1.00 98.38 83 LEU A CA 1
ATOM 664 C C . LEU A 1 83 ? 5.501 1.970 -4.260 1.00 98.38 83 LEU A C 1
ATOM 666 O O . LEU A 1 83 ? 6.440 2.761 -4.280 1.00 98.38 83 LEU A O 1
ATOM 670 N N . VAL A 1 84 ? 4.231 2.364 -4.264 1.00 98.19 84 VAL A N 1
ATOM 671 C CA . VAL A 1 84 ? 3.823 3.775 -4.207 1.00 98.19 84 VAL A CA 1
ATOM 672 C C . VAL A 1 84 ? 3.221 4.043 -2.834 1.00 98.19 84 VAL A C 1
ATOM 674 O O . VAL A 1 84 ? 2.140 3.552 -2.509 1.00 98.19 84 VAL A O 1
ATOM 677 N N . TYR A 1 85 ? 3.940 4.807 -2.016 1.00 97.25 85 TYR A N 1
ATOM 678 C CA . TYR A 1 85 ? 3.555 5.175 -0.659 1.00 97.25 85 TYR A CA 1
ATOM 679 C C . TYR A 1 85 ? 2.772 6.479 -0.673 1.00 97.25 85 TYR A C 1
ATOM 681 O O . TYR A 1 85 ? 3.255 7.487 -1.178 1.00 97.25 85 TYR A O 1
ATOM 689 N N . THR A 1 86 ? 1.607 6.494 -0.032 1.00 97.31 86 THR A N 1
ATOM 690 C CA . THR A 1 86 ? 0.860 7.720 0.264 1.00 97.31 86 THR A CA 1
ATOM 691 C C . THR A 1 86 ? 0.560 7.796 1.752 1.00 97.31 86 THR A C 1
ATOM 693 O O . THR A 1 86 ? -0.084 6.911 2.312 1.00 97.31 86 THR A O 1
ATOM 696 N N . TYR A 1 87 ? 0.991 8.878 2.395 1.00 97.31 87 TYR A N 1
ATOM 697 C CA . TYR A 1 87 ? 0.643 9.201 3.775 1.00 97.31 87 TYR A CA 1
ATOM 698 C C . TYR A 1 87 ? -0.536 10.164 3.825 1.00 97.31 87 TYR A C 1
ATOM 700 O O . TYR A 1 87 ? -0.606 11.119 3.052 1.00 97.31 87 TYR A O 1
ATOM 708 N N . PHE A 1 88 ? -1.432 9.959 4.783 1.00 97.75 88 PHE A N 1
ATOM 709 C CA . PHE A 1 88 ? -2.646 10.749 4.979 1.00 97.75 88 PHE A CA 1
ATOM 710 C C . PHE A 1 88 ? -2.610 11.461 6.322 1.00 97.75 88 PHE A C 1
ATOM 712 O O . PHE A 1 88 ? -2.058 10.945 7.300 1.00 97.75 88 PHE A O 1
ATOM 719 N N . TYR A 1 89 ? -3.219 12.649 6.406 1.00 95.94 89 TYR A N 1
ATOM 720 C CA . TYR A 1 89 ? -3.301 13.360 7.686 1.00 95.94 89 TYR A CA 1
ATOM 721 C C . TYR A 1 89 ? -4.034 12.529 8.733 1.00 95.94 89 TYR A C 1
ATOM 723 O O . TYR A 1 89 ? -3.564 12.465 9.872 1.00 95.94 89 TYR A O 1
ATOM 731 N N . TRP A 1 90 ? -5.124 11.889 8.315 1.00 96.25 90 TRP A N 1
ATOM 732 C CA . TRP A 1 90 ? -5.919 10.954 9.095 1.00 96.25 90 TRP A CA 1
ATOM 733 C C . TRP A 1 90 ? -6.496 9.877 8.181 1.00 96.25 90 TRP A C 1
ATOM 735 O O . TRP A 1 90 ? -6.723 10.115 6.997 1.00 96.25 90 TRP A O 1
ATOM 745 N N . GLY A 1 91 ? -6.781 8.710 8.742 1.00 97.38 91 GLY A N 1
ATOM 746 C CA . GLY A 1 91 ? -7.575 7.684 8.086 1.00 97.38 91 GLY A CA 1
ATOM 747 C C . GLY A 1 91 ? -8.395 6.925 9.111 1.00 97.38 91 GLY A C 1
ATOM 748 O O . GLY A 1 91 ? -7.961 6.749 10.253 1.00 97.38 91 GLY A O 1
ATOM 749 N N . THR A 1 92 ? -9.586 6.515 8.696 1.00 98.06 92 THR A N 1
ATOM 750 C CA . THR A 1 92 ? -10.512 5.721 9.500 1.00 98.06 92 THR A CA 1
ATOM 751 C C . THR A 1 92 ? -10.813 4.433 8.763 1.00 98.06 92 THR A C 1
ATOM 753 O O . THR A 1 92 ? -11.108 4.438 7.565 1.00 98.06 92 THR A O 1
ATOM 756 N N . PHE A 1 93 ? -10.755 3.335 9.500 1.00 98.44 93 PHE A N 1
ATOM 757 C CA . PHE A 1 93 ? -11.042 2.005 8.994 1.00 98.44 93 PHE A CA 1
ATOM 758 C C . PHE A 1 93 ? -12.023 1.311 9.927 1.00 98.44 93 PHE A C 1
ATOM 760 O O . PHE A 1 93 ? -12.003 1.549 11.133 1.00 98.44 93 PHE A O 1
ATOM 767 N N . GLU A 1 94 ? -12.852 0.440 9.375 1.00 98.31 94 GLU A N 1
ATOM 768 C CA . GLU A 1 94 ? -13.654 -0.496 10.151 1.00 98.31 94 GLU A CA 1
ATOM 769 C C . GLU A 1 94 ? -12.857 -1.792 10.286 1.00 98.31 94 GLU A C 1
ATOM 771 O O . GLU A 1 94 ? -12.386 -2.323 9.280 1.00 98.31 94 GLU A O 1
ATOM 776 N N . ILE A 1 95 ? -12.672 -2.278 11.511 1.00 98.25 95 ILE A N 1
ATOM 777 C CA . ILE A 1 95 ? -11.880 -3.472 11.813 1.00 98.25 95 ILE A CA 1
ATOM 778 C C . ILE A 1 95 ? -12.668 -4.425 12.710 1.00 98.25 95 ILE A C 1
ATOM 780 O O . ILE A 1 95 ? -13.281 -4.010 13.697 1.00 98.25 95 ILE A O 1
ATOM 784 N N . GLU A 1 96 ? -12.624 -5.710 12.378 1.00 97.50 96 GLU A N 1
ATOM 785 C CA . GLU A 1 96 ? -13.162 -6.788 13.205 1.00 97.50 96 GLU A CA 1
ATOM 786 C C . GLU A 1 96 ? -12.048 -7.345 14.096 1.00 97.50 96 GLU A C 1
ATOM 788 O O . GLU A 1 96 ? -10.988 -7.736 13.602 1.00 97.50 96 GLU A O 1
ATOM 793 N N . LEU A 1 97 ? -12.275 -7.377 15.410 1.00 97.19 97 LEU A N 1
ATOM 794 C CA . LEU A 1 97 ? -11.289 -7.839 16.387 1.00 97.19 97 LEU A CA 1
ATOM 795 C C . LEU A 1 97 ? -11.928 -8.725 17.453 1.00 97.19 97 LEU A C 1
ATOM 797 O O . LEU A 1 97 ? -12.974 -8.396 18.017 1.00 97.19 97 LEU A O 1
ATOM 801 N N . THR A 1 98 ? -11.229 -9.797 17.805 1.00 96.19 98 THR A N 1
ATOM 802 C CA . THR A 1 98 ? -11.431 -10.512 19.071 1.00 96.19 98 THR A CA 1
ATOM 803 C C . THR A 1 98 ? -10.899 -9.694 20.252 1.00 96.19 98 THR A C 1
ATOM 805 O O . THR A 1 98 ? -10.072 -8.791 20.086 1.00 96.19 98 THR A O 1
ATOM 808 N N . ASP A 1 99 ? -11.307 -10.031 21.478 1.00 94.44 99 ASP A N 1
ATOM 809 C CA . ASP A 1 99 ? -10.786 -9.373 22.689 1.00 94.44 99 ASP A CA 1
ATOM 810 C C . ASP A 1 99 ? -9.258 -9.446 22.794 1.00 94.44 99 ASP A C 1
ATOM 812 O O . ASP A 1 99 ? -8.597 -8.481 23.193 1.00 94.44 99 ASP A O 1
ATOM 816 N N . LYS A 1 100 ? -8.682 -10.580 22.385 1.00 95.12 100 LYS A N 1
ATOM 817 C CA . LYS A 1 100 ? -7.235 -10.779 22.376 1.00 95.12 100 LYS A CA 1
ATOM 818 C C . LYS A 1 100 ? -6.543 -9.919 21.323 1.00 95.12 100 LYS A C 1
ATOM 820 O O . LYS A 1 100 ? -5.550 -9.266 21.637 1.00 95.12 100 LYS A O 1
ATOM 825 N N . GLU A 1 101 ? -7.053 -9.896 20.094 1.00 97.25 101 GLU A N 1
ATOM 826 C CA . GLU A 1 101 ? -6.479 -9.068 19.026 1.00 97.25 101 GLU A CA 1
ATOM 827 C C . GLU A 1 101 ? -6.563 -7.584 19.371 1.00 97.25 101 GLU A C 1
ATOM 829 O O . GLU A 1 101 ? -5.597 -6.856 19.154 1.00 97.25 101 GLU A O 1
ATOM 834 N N . LYS A 1 102 ? -7.663 -7.147 19.993 1.00 96.94 102 LYS A N 1
ATOM 835 C CA . LYS A 1 102 ? -7.799 -5.798 20.547 1.00 96.94 102 LYS A CA 1
ATOM 836 C C . LYS A 1 102 ? -6.735 -5.496 21.601 1.00 96.94 102 LYS A C 1
ATOM 838 O O . LYS A 1 102 ? -6.143 -4.418 21.583 1.00 96.94 102 LYS A O 1
ATOM 843 N N . GLU A 1 103 ? -6.486 -6.410 22.536 1.00 96.62 103 GLU A N 1
ATOM 844 C CA . GLU A 1 103 ? -5.444 -6.207 23.548 1.00 96.62 103 GLU A CA 1
ATOM 845 C C . GLU A 1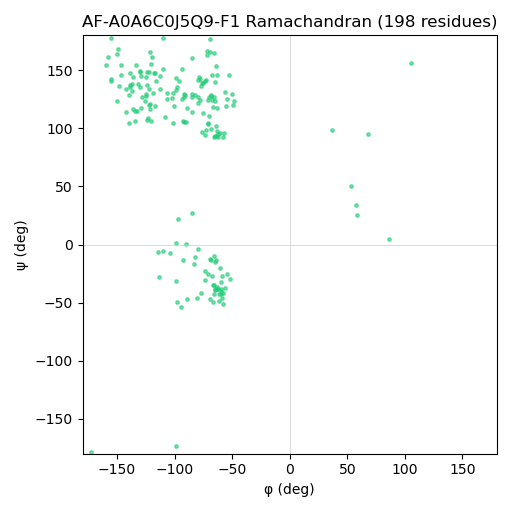 103 ? -4.048 -6.119 22.912 1.00 96.62 103 GLU A C 1
ATOM 847 O O . GLU A 1 103 ? -3.215 -5.319 23.343 1.00 96.62 103 GLU A O 1
ATOM 852 N N . ASP A 1 104 ? -3.786 -6.929 21.888 1.00 97.56 104 ASP A N 1
ATOM 853 C CA . ASP A 1 104 ? -2.485 -7.007 21.230 1.00 97.56 104 ASP A CA 1
ATOM 854 C C . ASP A 1 104 ? -2.231 -5.828 20.279 1.00 97.56 104 ASP A C 1
ATOM 856 O O . ASP A 1 104 ? -1.139 -5.258 20.305 1.00 97.56 104 ASP A O 1
ATOM 860 N N . ILE A 1 105 ? -3.226 -5.399 19.496 1.00 97.94 105 ILE A N 1
ATOM 861 C CA . ILE A 1 105 ? -3.093 -4.273 18.558 1.00 97.94 105 ILE A CA 1
ATOM 862 C C . ILE A 1 105 ? -2.857 -2.944 19.286 1.00 97.94 105 ILE A C 1
ATOM 864 O O . ILE A 1 105 ? -2.050 -2.137 18.831 1.00 97.94 105 ILE A O 1
ATOM 868 N N . LEU A 1 106 ? -3.457 -2.748 20.468 1.00 98.06 106 LEU A N 1
ATOM 869 C CA . LEU A 1 106 ? -3.260 -1.551 21.300 1.00 98.06 106 LEU A CA 1
ATOM 870 C C . LEU A 1 106 ? -1.845 -1.438 21.897 1.00 98.06 106 LEU A C 1
ATOM 872 O O . LEU A 1 106 ? -1.482 -0.385 22.423 1.00 98.06 106 LEU A O 1
ATOM 876 N N . LYS A 1 107 ? -1.042 -2.509 21.844 1.00 97.94 107 LYS A N 1
ATOM 877 C CA . LYS A 1 107 ? 0.364 -2.511 22.287 1.00 97.94 107 LYS A CA 1
ATOM 878 C C . LYS A 1 107 ? 1.341 -2.209 21.149 1.00 97.94 107 LYS A C 1
ATOM 880 O O . LYS A 1 107 ? 2.518 -1.994 21.437 1.00 97.94 107 LYS A O 1
ATOM 885 N N . LYS A 1 108 ? 0.888 -2.247 19.891 1.00 98.12 108 LYS A N 1
ATOM 886 C CA . LYS A 1 108 ?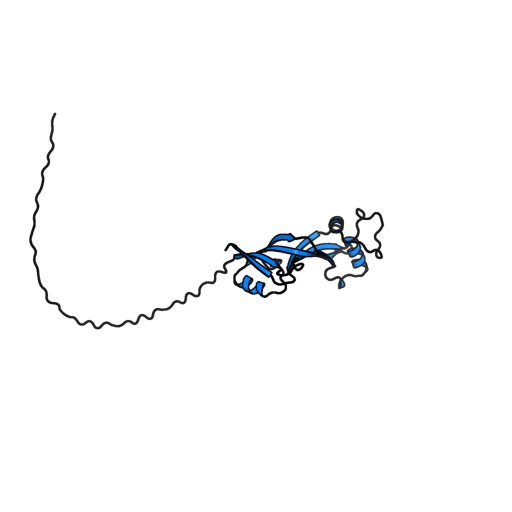 1.734 -2.019 18.716 1.00 98.12 108 LYS A CA 1
ATOM 887 C C . LYS A 1 108 ? 1.984 -0.525 18.506 1.00 98.12 108 LYS A C 1
ATOM 889 O O . LYS A 1 108 ? 1.111 0.307 18.747 1.00 98.12 108 LYS A O 1
ATOM 894 N N . ASP A 1 109 ? 3.186 -0.207 18.052 1.00 97.25 109 ASP A N 1
ATOM 895 C 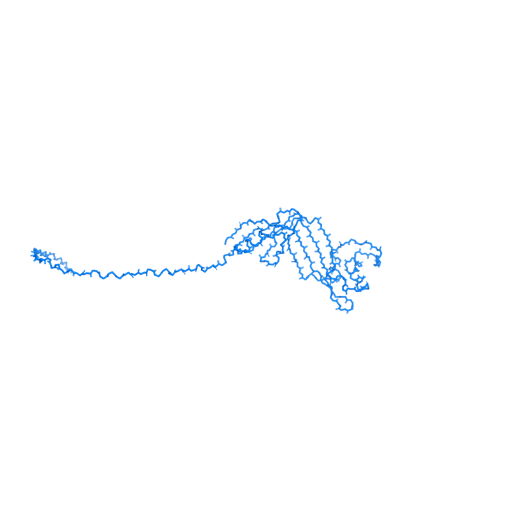CA . ASP A 1 109 ? 3.618 1.113 17.590 1.00 97.25 109 ASP A CA 1
ATOM 896 C C . ASP A 1 109 ? 3.698 1.209 16.060 1.00 97.25 109 ASP A C 1
ATOM 898 O O . ASP A 1 109 ? 3.860 2.304 15.539 1.00 97.25 109 ASP A O 1
ATOM 902 N N . GLU A 1 110 ? 3.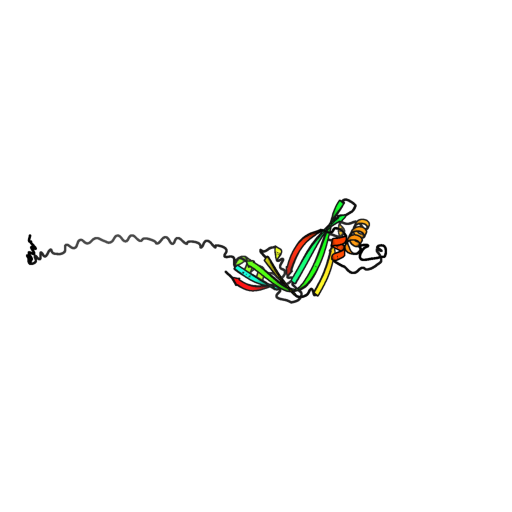525 0.087 15.363 1.00 97.50 110 GLU A N 1
ATOM 903 C CA . GLU A 1 110 ? 3.360 -0.012 13.916 1.00 97.50 110 GLU A CA 1
ATOM 904 C C . GLU A 1 110 ? 2.334 -1.113 13.614 1.00 97.50 110 GLU A C 1
ATOM 906 O O . 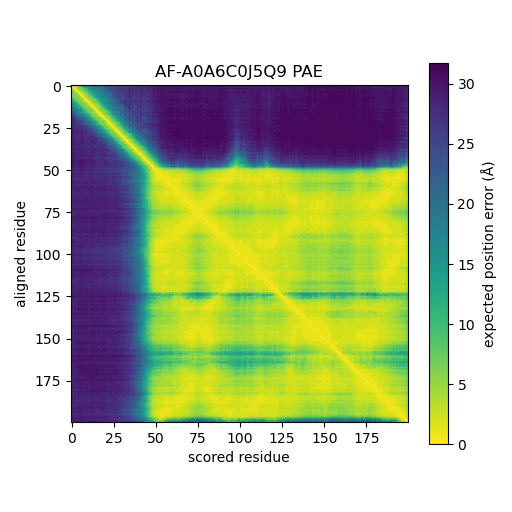GLU A 1 110 ? 2.354 -2.195 14.216 1.00 97.50 110 GLU A O 1
ATOM 911 N N . ILE A 1 111 ? 1.384 -0.828 12.728 1.00 98.31 111 ILE A N 1
ATOM 912 C CA . ILE A 1 111 ? 0.230 -1.689 12.468 1.00 98.31 111 ILE A CA 1
ATOM 913 C C . ILE A 1 111 ? 0.039 -1.813 10.960 1.00 98.31 111 ILE A C 1
ATOM 915 O O . ILE A 1 111 ? -0.332 -0.845 10.308 1.00 98.31 111 ILE A O 1
ATOM 919 N N . VAL A 1 112 ? 0.205 -3.022 10.426 1.00 98.12 112 VAL A N 1
ATOM 920 C CA . VAL A 1 112 ? -0.274 -3.380 9.085 1.00 98.12 112 VAL A CA 1
ATOM 921 C C . VAL A 1 112 ? -1.735 -3.798 9.221 1.00 98.12 112 VAL A C 1
ATOM 923 O O . VAL A 1 112 ? -2.044 -4.775 9.902 1.00 98.12 112 VAL A O 1
ATOM 926 N N . LEU A 1 113 ? -2.655 -3.033 8.637 1.00 98.06 113 LEU A N 1
ATOM 927 C CA . LEU A 1 113 ? -4.093 -3.262 8.806 1.00 98.06 113 LEU A CA 1
ATOM 928 C C . LEU A 1 113 ? -4.580 -4.481 8.021 1.00 98.06 113 LEU A C 1
ATOM 930 O O . LEU A 1 113 ? -5.485 -5.165 8.486 1.00 98.06 113 LEU A O 1
ATOM 934 N N . ASN A 1 114 ? -3.950 -4.791 6.886 1.00 96.88 114 ASN A N 1
ATOM 935 C CA . ASN A 1 114 ? -4.282 -5.955 6.056 1.00 96.88 114 ASN A CA 1
ATOM 936 C C . ASN A 1 114 ? -4.043 -7.306 6.762 1.00 96.88 114 ASN A C 1
ATOM 938 O O . ASN A 1 114 ? -4.539 -8.326 6.288 1.00 96.88 114 ASN A O 1
ATOM 942 N N . ASP A 1 115 ? -3.326 -7.326 7.894 1.00 97.44 115 ASP A N 1
ATOM 943 C CA . ASP A 1 115 ? -3.206 -8.515 8.754 1.00 97.44 115 ASP A CA 1
ATOM 944 C C . ASP A 1 115 ? -4.529 -8.869 9.463 1.00 97.44 115 ASP A C 1
ATOM 946 O O . ASP A 1 115 ? -4.654 -9.952 10.039 1.00 97.44 115 ASP A O 1
ATOM 950 N N . TYR A 1 116 ? -5.511 -7.964 9.434 1.00 97.19 116 TYR A N 1
ATOM 951 C CA . TYR A 1 116 ? -6.816 -8.097 10.070 1.00 97.19 116 TYR A CA 1
ATOM 952 C C . TYR A 1 116 ? -7.946 -7.991 9.037 1.00 97.19 116 TYR A C 1
ATOM 954 O O . TYR A 1 116 ? -7.759 -7.532 7.909 1.00 97.19 116 TYR A O 1
ATOM 962 N N . SER A 1 117 ? -9.154 -8.392 9.437 1.00 96.38 117 SER A N 1
ATOM 963 C CA . SER A 1 117 ? -10.369 -8.142 8.654 1.00 96.38 117 SER A CA 1
ATOM 964 C C . SER A 1 117 ? -10.715 -6.655 8.762 1.00 96.38 117 SER A C 1
ATOM 966 O O . SER A 1 117 ? -11.242 -6.199 9.778 1.00 96.38 117 SER A O 1
ATOM 968 N N . VAL A 1 118 ? -10.325 -5.887 7.742 1.00 96.81 118 VAL A N 1
ATOM 969 C CA . VAL A 1 118 ? -10.425 -4.426 7.725 1.00 96.81 118 VAL A CA 1
ATOM 970 C C . VAL A 1 118 ? -11.088 -3.924 6.444 1.00 96.81 118 VAL A C 1
ATOM 972 O O . VAL A 1 118 ? -10.923 -4.498 5.366 1.00 96.81 118 VAL A O 1
ATOM 975 N N . SER A 1 119 ? -11.806 -2.808 6.542 1.00 96.75 119 SER A N 1
ATOM 976 C CA . SER A 1 119 ? -12.270 -2.042 5.387 1.00 96.75 119 SER A CA 1
ATOM 977 C C . SER A 1 119 ? -11.974 -0.551 5.553 1.00 96.75 119 SER A C 1
ATOM 979 O O . SER A 1 119 ? -12.115 0.020 6.633 1.00 96.75 119 SER A O 1
ATOM 981 N N . CYS A 1 120 ? -11.516 0.088 4.476 1.00 97.19 120 CYS A N 1
ATOM 982 C CA . CYS A 1 120 ? -11.272 1.527 4.454 1.00 97.19 120 CYS A CA 1
ATOM 983 C C . CYS A 1 120 ? -12.605 2.284 4.480 1.00 97.19 120 CYS A C 1
ATOM 985 O O . CYS A 1 120 ? -13.458 2.063 3.618 1.00 97.19 120 CYS A O 1
ATOM 987 N N . VAL A 1 121 ? -12.772 3.182 5.453 1.00 97.19 121 VAL A N 1
ATOM 988 C CA . VAL A 1 121 ? -13.948 4.058 5.549 1.00 97.19 121 VAL A CA 1
ATOM 989 C C . VAL A 1 121 ? -13.642 5.393 4.884 1.00 97.19 121 VAL A C 1
ATOM 991 O O . VAL A 1 121 ? -14.380 5.838 4.005 1.00 97.19 121 VAL A O 1
ATOM 994 N N . GLU A 1 122 ? -12.547 6.031 5.294 1.00 96.75 122 GLU A N 1
ATOM 995 C CA . GLU A 1 122 ? -12.144 7.342 4.792 1.00 96.75 122 GLU A CA 1
ATOM 996 C C . GLU A 1 122 ? -10.636 7.552 4.951 1.00 96.75 122 GLU A C 1
ATOM 998 O O . GLU A 1 122 ? -10.04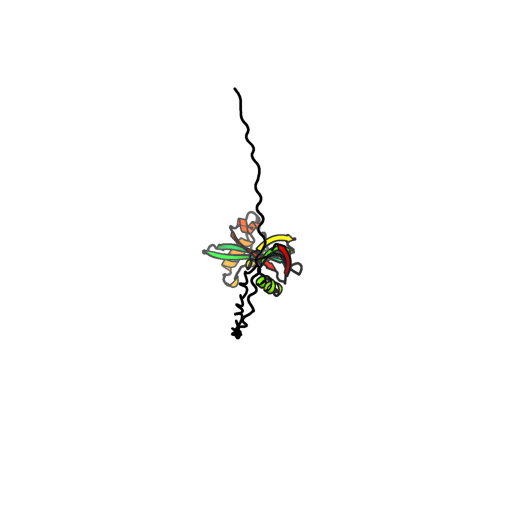6 7.185 5.967 1.00 96.75 122 GLU A O 1
ATOM 1003 N N . LEU A 1 123 ? -10.035 8.214 3.964 1.00 96.75 123 LEU A N 1
ATOM 1004 C CA . LEU A 1 123 ? -8.669 8.726 4.013 1.00 96.75 123 LEU A CA 1
ATOM 1005 C C . LEU A 1 123 ? -8.713 10.241 3.802 1.00 96.75 123 LEU A C 1
ATOM 1007 O O . LEU A 1 123 ? -9.200 10.719 2.775 1.00 96.75 123 LEU A O 1
ATOM 1011 N N . ASP A 1 124 ? -8.217 11.000 4.775 1.00 91.38 124 ASP A N 1
ATOM 1012 C CA . ASP A 1 124 ? -8.177 12.460 4.719 1.00 91.38 124 ASP A CA 1
ATOM 1013 C C . ASP A 1 124 ? -6.876 12.938 4.075 1.00 91.38 124 ASP A C 1
ATOM 1015 O O . ASP A 1 124 ? -5.789 12.732 4.620 1.00 91.38 124 ASP A O 1
ATOM 1019 N N . SER A 1 125 ? -7.031 13.626 2.939 1.00 86.88 125 SER A N 1
ATOM 1020 C CA . SER A 1 125 ? -6.046 14.461 2.244 1.00 86.88 125 SER A CA 1
ATOM 1021 C C . SER A 1 125 ? -4.606 13.930 2.296 1.00 86.88 125 SER A C 1
ATOM 1023 O O . SER A 1 125 ? -3.871 14.191 3.253 1.00 86.88 125 SER A O 1
ATOM 1025 N N . GLY A 1 126 ? -4.172 13.253 1.226 1.00 90.06 126 GLY A N 1
ATOM 1026 C CA . GLY A 1 126 ? -2.782 12.814 1.066 1.00 90.06 126 GLY A CA 1
ATOM 1027 C C . GLY A 1 126 ? -1.798 13.963 1.321 1.00 90.06 126 GLY A C 1
ATOM 1028 O O . GLY A 1 126 ? -1.974 15.074 0.812 1.00 90.06 126 GLY A O 1
ATOM 1029 N N . CYS A 1 127 ? -0.804 13.726 2.174 1.00 91.00 127 CYS A N 1
ATOM 1030 C CA . CYS A 1 127 ? 0.107 14.752 2.665 1.00 91.00 127 CYS A CA 1
ATOM 1031 C C . CYS A 1 127 ? 1.545 14.581 2.197 1.00 91.00 127 CYS A C 1
ATOM 1033 O O . CYS A 1 127 ? 2.243 15.587 2.115 1.00 91.00 127 CYS A O 1
ATOM 1035 N N . ASP A 1 128 ? 1.969 13.349 1.930 1.00 93.19 128 ASP A N 1
ATOM 1036 C CA . ASP A 1 128 ? 3.302 13.001 1.454 1.00 93.19 128 ASP A CA 1
ATOM 1037 C C . ASP A 1 128 ? 3.165 11.752 0.558 1.00 93.19 128 ASP A C 1
ATOM 1039 O O . ASP A 1 128 ? 2.400 10.846 0.892 1.00 93.19 128 ASP A O 1
ATOM 1043 N N . CYS A 1 129 ? 3.852 11.732 -0.586 1.00 93.19 129 CYS A N 1
ATOM 1044 C CA . CYS A 1 129 ? 3.835 10.625 -1.546 1.00 93.19 129 CYS A CA 1
ATOM 1045 C C . CYS A 1 129 ? 5.251 10.386 -2.081 1.00 93.19 129 CYS A C 1
ATOM 1047 O O . CYS A 1 129 ? 5.973 11.357 -2.325 1.00 93.19 129 CYS A O 1
ATOM 1049 N N . TYR A 1 130 ? 5.651 9.123 -2.200 1.00 95.06 130 TYR A N 1
ATOM 1050 C CA . TYR A 1 130 ? 6.919 8.718 -2.805 1.00 95.06 130 TYR A CA 1
ATOM 1051 C C . TYR A 1 130 ? 6.855 7.269 -3.288 1.00 95.06 130 TYR A C 1
ATOM 1053 O O . TYR A 1 130 ? 6.032 6.474 -2.838 1.00 95.06 130 TYR A O 1
ATOM 1061 N N . GLU A 1 131 ? 7.772 6.924 -4.175 1.00 96.56 131 GLU A N 1
ATOM 1062 C CA . GLU A 1 131 ? 7.827 5.643 -4.856 1.00 96.56 131 GLU A CA 1
ATOM 1063 C C . GLU A 1 131 ? 9.181 4.948 -4.666 1.00 96.56 131 GLU A C 1
ATOM 1065 O O . GLU A 1 131 ? 10.236 5.583 -4.606 1.00 96.56 131 GLU A O 1
ATOM 1070 N N . GLU A 1 132 ? 9.154 3.622 -4.564 1.00 97.12 132 GLU A N 1
ATOM 1071 C CA . GLU A 1 132 ? 10.336 2.782 -4.381 1.00 97.12 132 GLU A CA 1
ATOM 1072 C C . GLU A 1 132 ? 10.237 1.521 -5.245 1.00 97.12 132 GLU A C 1
ATOM 1074 O O . GLU A 1 132 ? 9.204 0.856 -5.295 1.00 97.12 132 GLU A O 1
ATOM 1079 N N . ILE A 1 133 ? 11.328 1.158 -5.921 1.00 97.88 133 ILE A N 1
ATOM 1080 C CA . ILE A 1 133 ? 11.414 -0.115 -6.642 1.00 97.88 133 ILE A CA 1
ATOM 1081 C C . ILE A 1 133 ? 11.728 -1.214 -5.629 1.00 97.88 133 ILE A C 1
ATOM 1083 O O . ILE A 1 133 ? 12.767 -1.187 -4.970 1.00 97.88 133 ILE A O 1
ATOM 1087 N N . GLU A 1 134 ? 10.867 -2.223 -5.545 1.00 96.94 134 GLU A N 1
ATOM 1088 C CA . GLU A 1 134 ? 11.053 -3.313 -4.598 1.00 96.94 134 GLU A CA 1
ATOM 1089 C C . GLU A 1 134 ? 12.321 -4.125 -4.931 1.00 96.94 134 GLU A C 1
ATOM 1091 O O . GLU A 1 134 ? 12.453 -4.704 -6.018 1.00 96.94 134 GLU A O 1
ATOM 1096 N N . ASN A 1 135 ? 13.235 -4.240 -3.959 1.00 95.44 135 ASN A N 1
ATOM 1097 C CA . ASN A 1 135 ? 14.525 -4.926 -4.103 1.00 95.44 135 ASN A CA 1
ATOM 1098 C C . ASN A 1 135 ? 15.357 -4.416 -5.302 1.00 95.44 135 ASN A C 1
ATOM 1100 O O . ASN A 1 135 ? 15.811 -5.209 -6.147 1.00 95.44 135 ASN A O 1
ATOM 1104 N N . ASP A 1 136 ? 15.520 -3.096 -5.400 1.00 94.56 136 ASP A N 1
ATOM 1105 C CA . ASP A 1 136 ? 16.218 -2.413 -6.494 1.00 94.56 136 ASP A CA 1
ATOM 1106 C C . ASP A 1 136 ? 17.632 -2.970 -6.768 1.00 94.56 136 ASP A C 1
ATOM 1108 O O . ASP A 1 136 ? 18.079 -3.048 -7.918 1.00 94.56 136 ASP A O 1
ATOM 1112 N N . GLU A 1 137 ? 18.309 -3.489 -5.742 1.00 96.38 137 GLU A N 1
ATOM 1113 C CA . GLU A 1 137 ? 19.662 -4.032 -5.810 1.00 96.38 137 GLU A CA 1
ATOM 1114 C C . GLU A 1 137 ? 19.788 -5.281 -6.695 1.00 96.38 137 GLU A C 1
ATOM 1116 O O . GLU A 1 137 ? 20.897 -5.686 -7.065 1.00 96.38 137 GLU A O 1
ATOM 1121 N N . LYS A 1 138 ? 18.662 -5.916 -7.042 1.00 96.38 138 LYS A N 1
ATOM 1122 C CA . LYS A 1 138 ? 18.618 -7.099 -7.912 1.00 96.38 138 LYS A CA 1
ATOM 1123 C C . LYS A 1 138 ? 18.665 -6.746 -9.394 1.00 96.38 138 LYS A C 1
ATOM 1125 O O . LYS A 1 138 ? 18.785 -7.672 -10.206 1.00 96.38 138 LYS A O 1
ATOM 1130 N N . TYR A 1 139 ? 18.525 -5.476 -9.768 1.00 97.62 139 TYR A N 1
ATOM 1131 C CA . TYR A 1 139 ? 18.454 -5.045 -11.162 1.00 97.62 139 TYR A CA 1
ATOM 1132 C C . TYR A 1 139 ? 19.792 -4.515 -11.677 1.00 97.62 139 TYR A C 1
ATOM 1134 O O . TYR A 1 139 ? 20.568 -3.884 -10.959 1.00 97.62 139 TYR A O 1
ATOM 1142 N N . THR A 1 140 ? 20.099 -4.799 -12.944 1.00 97.81 140 THR A N 1
ATOM 1143 C CA . THR A 1 140 ? 21.241 -4.158 -13.609 1.00 97.81 140 THR A CA 1
ATOM 1144 C C . THR A 1 140 ? 20.929 -2.694 -13.897 1.00 97.81 140 THR A C 1
ATOM 1146 O O . THR A 1 140 ? 19.777 -2.268 -13.861 1.00 97.81 140 THR A O 1
ATOM 1149 N N . LYS A 1 141 ? 21.953 -1.906 -14.240 1.00 96.38 141 LYS A N 1
ATOM 1150 C CA . LYS A 1 141 ? 21.742 -0.508 -14.621 1.00 96.38 141 LYS A CA 1
ATOM 1151 C C . LYS A 1 141 ? 20.795 -0.378 -15.819 1.00 96.38 141 LYS A C 1
ATOM 1153 O O . LYS A 1 141 ? 19.938 0.489 -15.817 1.00 96.38 141 LYS A O 1
ATOM 1158 N N . GLU A 1 142 ? 20.943 -1.241 -16.819 1.00 96.50 142 GLU A N 1
ATOM 1159 C CA . GLU A 1 142 ? 20.077 -1.241 -18.000 1.00 96.50 142 GLU A CA 1
ATOM 1160 C C . GLU A 1 142 ? 18.626 -1.596 -17.649 1.00 96.50 142 GLU A C 1
ATOM 1162 O O . GLU A 1 142 ? 17.710 -0.995 -18.199 1.00 96.50 142 GLU A O 1
ATOM 1167 N N . GLU A 1 143 ? 18.418 -2.537 -16.720 1.00 97.88 143 GLU A N 1
ATOM 1168 C CA . GLU A 1 143 ? 17.083 -2.872 -16.209 1.00 97.88 143 GLU A CA 1
ATOM 1169 C C . GLU A 1 143 ? 16.480 -1.698 -15.423 1.00 97.88 143 GLU A C 1
ATOM 1171 O O . GLU A 1 143 ? 15.318 -1.371 -15.625 1.00 97.88 143 GLU A O 1
ATOM 1176 N N . LEU A 1 144 ? 17.263 -1.022 -14.575 1.00 97.19 144 LEU A N 1
ATOM 1177 C CA . LEU A 1 144 ? 16.810 0.166 -13.843 1.00 97.19 144 LEU A CA 1
ATOM 1178 C C . LEU A 1 144 ? 16.488 1.334 -14.780 1.00 97.19 144 LEU A C 1
ATOM 1180 O O . LEU A 1 144 ? 15.504 2.029 -14.556 1.00 97.19 144 LEU A O 1
ATOM 1184 N N . ASP A 1 145 ? 17.276 1.557 -15.832 1.00 95.69 145 ASP A N 1
ATOM 1185 C CA . ASP A 1 145 ? 16.988 2.589 -16.837 1.00 95.69 145 ASP A CA 1
ATOM 1186 C C . ASP A 1 145 ? 15.663 2.285 -17.574 1.00 95.69 145 ASP A C 1
ATOM 1188 O O . ASP A 1 145 ? 14.894 3.200 -17.875 1.00 95.69 145 ASP A O 1
ATOM 1192 N N . GLU A 1 146 ? 15.368 1.005 -17.840 1.00 97.44 146 GLU A N 1
ATOM 1193 C CA . GLU A 1 146 ? 14.079 0.564 -18.388 1.00 97.44 146 GLU A CA 1
ATOM 1194 C C . GLU A 1 146 ? 12.931 0.787 -17.393 1.00 97.44 146 GLU A C 1
ATOM 1196 O O . GLU A 1 146 ? 11.930 1.398 -17.764 1.00 97.44 146 GLU A O 1
ATOM 1201 N N . ILE A 1 147 ? 13.089 0.361 -16.133 1.00 97.69 147 ILE A N 1
ATOM 1202 C CA . ILE A 1 147 ? 12.090 0.548 -15.069 1.00 97.69 147 ILE A CA 1
ATOM 1203 C C . ILE A 1 147 ? 11.777 2.035 -14.884 1.00 97.69 147 ILE A C 1
ATOM 1205 O O . ILE A 1 147 ? 10.619 2.427 -14.953 1.00 97.69 147 ILE A O 1
ATOM 1209 N N . ASN A 1 148 ? 12.793 2.887 -14.731 1.00 96.88 148 ASN A N 1
ATOM 1210 C CA . ASN A 1 148 ? 12.600 4.330 -14.561 1.00 96.88 148 ASN A CA 1
ATOM 1211 C C . ASN A 1 148 ? 11.869 4.954 -15.755 1.00 96.88 148 ASN A C 1
ATOM 1213 O O . ASN A 1 148 ? 11.004 5.809 -15.578 1.00 96.88 148 ASN A O 1
ATOM 1217 N N . LYS A 1 149 ? 12.159 4.512 -16.982 1.00 96.56 149 LYS A N 1
ATOM 1218 C CA . LYS A 1 149 ? 11.399 4.964 -18.150 1.00 96.56 149 LYS A CA 1
ATOM 1219 C C . LYS A 1 149 ? 9.921 4.574 -18.051 1.00 96.56 149 LYS A C 1
ATOM 1221 O O . LYS A 1 149 ? 9.074 5.393 -18.386 1.00 96.56 149 LYS A O 1
ATOM 1226 N N . LEU A 1 150 ? 9.626 3.349 -17.613 1.00 97.56 150 LEU A N 1
ATOM 1227 C CA . LEU A 1 150 ? 8.256 2.859 -17.430 1.00 97.56 150 LEU A CA 1
ATOM 1228 C C . LEU A 1 150 ? 7.514 3.574 -16.290 1.00 97.56 150 LEU A C 1
ATOM 1230 O O . LEU A 1 150 ? 6.290 3.640 -16.335 1.00 97.56 150 LEU A O 1
ATOM 1234 N N . ILE A 1 151 ? 8.220 4.095 -15.285 1.00 97.19 151 ILE A N 1
ATOM 1235 C CA . ILE A 1 151 ? 7.618 4.832 -14.161 1.00 97.19 151 ILE A CA 1
ATOM 1236 C C . ILE A 1 151 ? 7.320 6.283 -14.549 1.00 97.19 151 ILE A C 1
ATOM 1238 O O . ILE A 1 151 ? 6.237 6.786 -14.275 1.00 97.19 151 ILE A O 1
ATOM 1242 N N . TYR A 1 152 ? 8.269 6.960 -15.199 1.00 96.81 152 TYR A N 1
ATOM 1243 C CA . TYR A 1 152 ? 8.244 8.423 -15.306 1.00 96.81 152 TYR A CA 1
ATOM 1244 C C . TYR A 1 152 ? 7.955 8.971 -16.699 1.00 96.81 152 TYR A C 1
ATOM 1246 O O . TYR A 1 152 ? 7.891 10.185 -16.878 1.00 96.81 152 TYR A O 1
ATOM 1254 N N . TRP A 1 153 ? 7.855 8.125 -17.725 1.00 96.56 153 TRP A N 1
ATOM 1255 C CA . TRP A 1 153 ? 7.720 8.622 -19.086 1.00 96.56 153 TRP A CA 1
ATOM 1256 C C . TRP A 1 153 ? 6.735 7.821 -19.922 1.00 96.56 153 TRP A C 1
ATOM 1258 O O . TRP A 1 153 ? 6.864 6.614 -20.112 1.00 96.56 153 TRP A O 1
ATOM 1268 N N . HIS A 1 154 ? 5.811 8.542 -20.547 1.00 95.88 154 HIS A N 1
ATOM 1269 C CA . HIS A 1 154 ? 5.023 8.048 -21.663 1.00 95.88 154 HIS A CA 1
ATOM 1270 C C . HIS A 1 154 ? 4.883 9.149 -22.721 1.00 95.88 154 HIS A C 1
ATOM 1272 O O . HIS A 1 154 ? 4.807 10.337 -22.406 1.00 95.88 154 HIS A O 1
ATOM 1278 N N . LYS A 1 155 ? 4.817 8.758 -23.996 1.00 92.50 155 LYS A N 1
ATOM 1279 C CA . LYS A 1 155 ? 4.718 9.680 -25.149 1.00 92.50 155 LYS A CA 1
ATOM 1280 C C . LYS A 1 155 ? 3.466 10.572 -25.133 1.00 92.50 155 LYS A C 1
ATOM 1282 O O . LYS A 1 155 ? 3.423 11.568 -25.841 1.00 92.50 155 LYS A O 1
ATOM 1287 N N . ASP A 1 156 ? 2.436 10.173 -24.385 1.00 91.69 156 ASP A N 1
ATOM 1288 C CA . ASP A 1 156 ? 1.194 10.944 -24.268 1.00 91.69 156 ASP A CA 1
ATOM 1289 C C . ASP A 1 156 ? 1.314 12.060 -23.208 1.00 91.69 156 ASP A C 1
ATOM 1291 O O . ASP A 1 156 ? 0.526 13.002 -23.232 1.00 91.69 156 ASP A O 1
ATOM 1295 N N . TYR A 1 157 ? 2.322 11.981 -22.326 1.00 88.44 157 TYR A N 1
ATOM 1296 C CA . TYR A 1 157 ? 2.662 13.003 -21.322 1.00 88.44 157 TYR A CA 1
ATOM 1297 C C . TYR A 1 157 ? 3.818 13.899 -21.775 1.00 88.44 157 TYR A C 1
ATOM 1299 O O . TYR A 1 157 ? 3.871 15.080 -21.428 1.00 88.44 157 TYR A O 1
ATOM 1307 N N . HIS A 1 158 ? 4.741 13.354 -22.569 1.00 88.69 158 HIS A N 1
ATOM 1308 C CA . HIS A 1 158 ? 5.946 14.055 -22.991 1.00 88.69 158 HIS A CA 1
ATOM 1309 C C . HIS A 1 158 ? 6.135 14.014 -24.508 1.00 88.69 158 HIS A C 1
ATOM 1311 O O . HIS A 1 158 ? 6.214 12.947 -25.114 1.00 88.69 158 HIS A O 1
ATOM 1317 N N . ASP A 1 159 ? 6.314 15.197 -25.100 1.00 88.62 159 ASP A N 1
ATOM 1318 C CA . ASP A 1 159 ? 6.657 15.355 -26.519 1.00 88.62 159 ASP A CA 1
ATOM 1319 C C . ASP A 1 159 ? 8.125 14.985 -26.823 1.00 88.62 159 ASP A C 1
ATOM 1321 O O . ASP A 1 159 ? 8.486 14.700 -27.968 1.00 88.62 159 ASP A O 1
ATOM 1325 N N . GLU A 1 160 ? 8.991 15.029 -25.809 1.00 89.81 160 GLU A N 1
ATOM 1326 C CA . GLU A 1 160 ? 10.429 14.780 -25.926 1.00 89.81 160 GLU A CA 1
ATOM 1327 C C . GLU A 1 160 ? 10.776 13.316 -25.628 1.00 89.81 160 GLU A C 1
ATOM 1329 O O . GLU A 1 160 ? 10.108 12.647 -24.838 1.00 89.81 160 GLU A O 1
ATOM 1334 N N . GLU A 1 161 ? 11.852 12.811 -26.241 1.00 91.19 161 GLU A N 1
ATOM 1335 C CA . GLU A 1 161 ? 12.365 11.477 -25.922 1.00 91.19 161 GLU A CA 1
ATOM 1336 C C . GLU A 1 161 ? 12.834 11.395 -24.463 1.00 91.19 161 GLU A C 1
ATOM 1338 O O . GLU A 1 161 ? 13.377 12.353 -23.908 1.00 91.19 161 GLU A O 1
ATOM 1343 N N . TYR A 1 162 ? 12.657 10.219 -23.859 1.00 91.25 162 TYR A N 1
ATOM 1344 C CA . TYR A 1 162 ? 13.109 9.954 -22.497 1.00 91.25 162 TYR A CA 1
ATOM 1345 C C . TYR A 1 162 ? 14.613 10.219 -22.326 1.00 91.25 162 TYR A C 1
ATOM 1347 O O . TYR A 1 162 ? 15.434 9.725 -23.105 1.00 91.25 162 TYR A O 1
ATOM 1355 N N . ASN A 1 163 ? 14.975 10.958 -21.276 1.00 90.88 163 ASN A N 1
ATOM 1356 C CA . ASN A 1 163 ? 16.354 11.311 -20.956 1.00 90.88 163 ASN A CA 1
ATOM 1357 C C . ASN A 1 163 ? 16.679 10.979 -19.497 1.00 90.88 163 ASN A C 1
ATOM 1359 O O . ASN A 1 163 ? 16.156 11.600 -18.581 1.00 90.88 163 ASN A O 1
ATOM 1363 N N . THR A 1 164 ? 17.635 10.076 -19.284 1.00 88.50 164 THR A N 1
ATOM 1364 C CA . THR A 1 164 ? 18.050 9.610 -17.949 1.00 88.50 164 THR A CA 1
ATOM 1365 C C . THR A 1 164 ? 18.713 10.673 -17.066 1.00 88.50 164 THR A C 1
ATOM 1367 O O . THR A 1 164 ? 18.955 10.421 -15.892 1.00 88.50 164 THR A O 1
ATOM 1370 N N . ASN A 1 165 ? 19.045 11.852 -17.605 1.00 89.38 165 ASN A N 1
ATOM 1371 C CA . ASN A 1 165 ? 19.606 12.968 -16.830 1.00 89.38 165 ASN A CA 1
ATOM 1372 C C . ASN A 1 165 ? 18.557 14.025 -16.455 1.00 89.38 165 ASN A C 1
ATOM 1374 O O . ASN A 1 165 ? 18.921 15.059 -15.892 1.00 89.38 165 ASN A O 1
ATOM 1378 N N . THR A 1 166 ? 17.299 13.808 -16.828 1.00 89.38 166 THR A N 1
ATOM 1379 C CA . THR A 1 166 ? 16.180 14.686 -16.497 1.00 89.38 166 THR A CA 1
ATOM 1380 C C . THR A 1 166 ? 15.450 14.120 -15.284 1.00 89.38 166 THR A C 1
ATOM 1382 O O . THR A 1 166 ? 15.218 12.918 -15.205 1.00 89.38 166 THR A O 1
ATOM 1385 N N . GLU A 1 167 ? 15.108 14.993 -14.342 1.00 89.50 167 GLU A N 1
ATOM 1386 C CA . GLU A 1 167 ? 14.225 14.677 -13.221 1.00 89.50 167 GLU A CA 1
ATOM 1387 C C . GLU A 1 167 ? 12.779 14.858 -13.691 1.00 89.50 167 GLU A C 1
ATOM 1389 O O . GLU A 1 167 ? 12.444 15.892 -14.275 1.00 89.50 167 GLU A O 1
ATOM 1394 N N . TYR A 1 168 ? 11.965 13.827 -13.499 1.00 90.00 168 TYR A N 1
ATOM 1395 C CA . TYR A 1 168 ? 10.560 13.795 -13.884 1.00 90.00 168 TYR A CA 1
ATOM 1396 C C . TYR A 1 168 ? 9.724 13.676 -12.615 1.00 90.00 168 TYR A C 1
ATOM 1398 O O . TYR A 1 168 ? 10.108 12.953 -11.697 1.00 90.00 168 TYR A O 1
ATOM 1406 N N . ASP A 1 169 ? 8.596 14.376 -12.577 1.00 90.12 169 ASP A N 1
ATOM 1407 C CA . ASP A 1 169 ? 7.632 14.220 -11.495 1.00 90.12 169 ASP A CA 1
ATOM 1408 C C . ASP A 1 169 ? 6.899 12.879 -11.656 1.00 90.12 169 ASP A C 1
ATOM 1410 O O . ASP A 1 169 ? 6.603 12.449 -12.776 1.00 90.12 169 ASP A O 1
ATOM 1414 N N . PHE A 1 170 ? 6.629 12.204 -10.539 1.00 93.12 170 PHE A N 1
ATOM 1415 C CA . PHE A 1 170 ? 5.836 10.981 -10.540 1.00 93.12 170 PHE A CA 1
ATOM 1416 C C . PHE A 1 170 ? 4.370 11.303 -10.849 1.00 93.12 170 PHE A C 1
ATOM 1418 O O . PHE A 1 170 ? 3.751 12.124 -10.173 1.00 93.12 170 PHE A O 1
ATOM 1425 N N . GLU A 1 171 ? 3.815 10.621 -11.849 1.00 93.69 171 GLU A N 1
ATOM 1426 C CA . GLU A 1 171 ? 2.417 10.741 -12.254 1.00 93.69 171 GLU A CA 1
ATOM 1427 C C . GLU A 1 171 ? 1.834 9.337 -12.410 1.00 93.69 171 GLU A C 1
ATOM 1429 O O . GLU A 1 171 ? 2.242 8.577 -13.289 1.00 93.69 171 GLU A O 1
ATOM 1434 N N . GLN A 1 172 ? 0.865 8.983 -11.566 1.00 93.50 172 GLN A N 1
ATOM 1435 C CA . GLN A 1 172 ? 0.298 7.631 -11.520 1.00 93.50 172 GLN A CA 1
ATOM 1436 C C . GLN A 1 172 ? -0.335 7.201 -12.855 1.00 93.50 172 GLN A C 1
ATOM 1438 O O . GLN A 1 172 ? -0.217 6.042 -13.245 1.00 93.50 172 GLN A O 1
ATOM 1443 N N . ASP A 1 173 ? -0.908 8.138 -13.613 1.00 95.19 173 ASP A N 1
ATOM 1444 C CA . ASP A 1 173 ? -1.466 7.882 -14.948 1.00 95.19 173 ASP A CA 1
ATOM 1445 C C . ASP A 1 173 ? -0.420 7.318 -15.938 1.00 95.19 173 ASP A C 1
ATOM 1447 O O . ASP A 1 173 ? -0.763 6.603 -16.883 1.00 95.19 173 ASP A O 1
ATOM 1451 N N . ILE A 1 174 ? 0.873 7.619 -15.741 1.00 96.62 174 ILE A N 1
ATOM 1452 C CA . ILE A 1 174 ? 1.957 7.064 -16.565 1.00 96.62 174 ILE A CA 1
ATOM 1453 C C . ILE A 1 174 ? 2.085 5.555 -16.340 1.00 96.62 174 ILE A C 1
ATOM 1455 O O . ILE A 1 174 ? 2.368 4.833 -17.298 1.00 96.62 174 ILE A O 1
ATOM 1459 N N . LEU A 1 175 ? 1.839 5.068 -15.119 1.00 97.38 175 LEU A N 1
ATOM 1460 C CA . LEU A 1 175 ? 1.866 3.637 -14.815 1.00 97.38 175 LEU A CA 1
ATOM 1461 C C . LEU A 1 175 ? 0.802 2.899 -15.632 1.00 97.38 175 LEU A C 1
ATOM 1463 O O . LEU A 1 175 ? 1.121 1.935 -16.330 1.00 97.38 175 LEU A O 1
ATOM 1467 N N . GLU A 1 176 ? -0.430 3.409 -15.632 1.00 95.62 176 GLU A N 1
ATOM 1468 C CA . GLU A 1 176 ? -1.534 2.837 -16.412 1.00 95.62 176 GLU A CA 1
ATOM 1469 C C . GLU A 1 176 ? -1.230 2.833 -17.919 1.00 95.62 176 GLU A C 1
ATOM 1471 O O . GLU A 1 176 ? -1.519 1.866 -18.624 1.00 95.62 176 GLU A O 1
ATOM 1476 N N . LEU A 1 177 ? -0.608 3.901 -18.427 1.00 96.75 177 LEU A N 1
ATOM 1477 C CA . LEU A 1 177 ? -0.223 4.011 -19.837 1.00 96.75 177 LEU A CA 1
ATOM 1478 C C . LEU A 1 177 ? 0.932 3.089 -20.238 1.00 96.75 177 LEU A C 1
ATOM 1480 O O . LEU A 1 177 ? 1.051 2.738 -21.413 1.00 96.75 177 LEU A O 1
ATOM 1484 N N . ASN A 1 178 ? 1.780 2.717 -19.282 1.00 97.44 178 ASN A N 1
ATOM 1485 C CA . ASN A 1 178 ? 2.913 1.815 -19.470 1.00 97.44 178 ASN A CA 1
ATOM 1486 C C . ASN A 1 178 ? 2.593 0.366 -19.065 1.00 97.44 178 ASN A C 1
ATOM 1488 O O . ASN A 1 178 ? 3.514 -0.412 -18.807 1.00 97.44 178 ASN A O 1
ATOM 1492 N N . ASP A 1 179 ? 1.307 0.002 -19.043 1.00 97.12 179 ASP A N 1
ATOM 1493 C CA . ASP A 1 179 ? 0.821 -1.353 -18.767 1.00 97.12 179 ASP A CA 1
ATOM 1494 C C . ASP A 1 179 ? 1.286 -1.897 -17.396 1.00 97.12 179 ASP A C 1
ATOM 1496 O O . ASP A 1 179 ? 1.564 -3.089 -17.257 1.00 97.12 179 ASP A O 1
ATOM 1500 N N . TRP A 1 180 ? 1.416 -1.034 -16.381 1.00 98.38 180 TRP A N 1
ATOM 1501 C CA . TRP A 1 180 ? 1.557 -1.497 -15.000 1.00 98.38 180 TRP A CA 1
ATOM 1502 C C . TRP A 1 180 ? 0.207 -1.971 -14.459 1.00 98.38 180 TRP A C 1
ATOM 1504 O O . TRP A 1 180 ? -0.817 -1.313 -14.645 1.00 98.38 180 TRP A O 1
ATOM 1514 N N . ASP A 1 181 ? 0.230 -3.076 -13.723 1.00 97.94 181 ASP A N 1
ATOM 1515 C CA . ASP A 1 181 ? -0.944 -3.655 -13.078 1.00 97.94 181 ASP A CA 1
ATOM 1516 C C . ASP A 1 181 ? -0.886 -3.413 -11.563 1.00 97.94 181 ASP A C 1
ATOM 1518 O O . ASP A 1 181 ? 0.087 -3.799 -10.910 1.00 97.94 181 ASP A O 1
ATOM 1522 N N . LEU A 1 182 ? -1.932 -2.812 -10.989 1.00 97.88 182 LEU A N 1
ATOM 1523 C CA . LEU A 1 182 ? -2.103 -2.736 -9.535 1.00 97.88 182 LEU A CA 1
ATOM 1524 C C . LEU A 1 182 ? -2.426 -4.137 -8.989 1.00 97.88 182 LEU A C 1
ATOM 1526 O O . LEU A 1 182 ? -3.508 -4.669 -9.245 1.00 97.88 182 LEU A O 1
ATOM 1530 N N . ASP A 1 183 ? -1.483 -4.727 -8.257 1.00 97.12 183 ASP A N 1
ATOM 1531 C CA . ASP A 1 183 ? -1.570 -6.085 -7.707 1.00 97.12 183 ASP A CA 1
ATOM 1532 C C . ASP A 1 183 ? -2.214 -6.097 -6.315 1.00 97.12 183 ASP A C 1
ATOM 1534 O O . ASP A 1 183 ? -3.130 -6.879 -6.059 1.00 97.12 183 ASP A O 1
ATOM 1538 N N . ASP A 1 184 ? -1.777 -5.194 -5.432 1.00 96.56 184 ASP A N 1
ATOM 1539 C CA . ASP A 1 184 ? -2.269 -5.118 -4.053 1.00 96.56 184 ASP A CA 1
ATOM 1540 C C . ASP A 1 184 ? -2.234 -3.686 -3.496 1.00 96.56 184 ASP A C 1
ATOM 1542 O O . ASP A 1 184 ? -1.581 -2.781 -4.023 1.00 96.56 184 ASP A O 1
ATOM 1546 N N . THR A 1 185 ? -2.954 -3.466 -2.401 1.00 97.44 185 THR A N 1
ATOM 1547 C CA . THR A 1 185 ? -2.952 -2.223 -1.635 1.00 97.44 185 THR A CA 1
ATOM 1548 C C . THR A 1 185 ? -2.890 -2.532 -0.146 1.00 97.44 185 THR A C 1
ATOM 1550 O O . THR A 1 185 ? -3.818 -3.100 0.433 1.00 97.44 185 THR A O 1
ATOM 1553 N N . ILE A 1 186 ? -1.804 -2.100 0.492 1.00 98.12 186 ILE A N 1
ATOM 1554 C CA . ILE A 1 186 ? -1.576 -2.281 1.924 1.00 98.12 186 ILE A CA 1
ATOM 1555 C C . ILE A 1 186 ? -1.884 -0.979 2.652 1.00 98.12 186 ILE A C 1
ATOM 1557 O O . ILE A 1 186 ? -1.378 0.076 2.285 1.00 98.12 186 ILE A O 1
ATOM 1561 N N . TYR A 1 187 ? -2.673 -1.055 3.714 1.00 98.25 187 TYR A N 1
ATOM 1562 C CA . TYR A 1 187 ? -2.928 0.055 4.621 1.00 98.25 187 TYR A CA 1
ATOM 1563 C C . TYR A 1 187 ? -2.270 -0.196 5.968 1.00 98.25 187 TYR A C 1
ATOM 1565 O O . TYR A 1 187 ? -2.146 -1.338 6.422 1.00 98.25 187 TYR A O 1
ATOM 1573 N N . GLY A 1 188 ? -1.903 0.879 6.652 1.00 98.12 188 GLY A N 1
ATOM 1574 C CA . GLY A 1 188 ? -1.348 0.753 7.986 1.00 98.12 188 GLY A CA 1
ATOM 1575 C C . GLY A 1 188 ? -1.127 2.063 8.711 1.00 98.12 188 GLY A C 1
ATOM 1576 O O . GLY A 1 188 ? -1.451 3.148 8.218 1.00 98.12 188 GLY A O 1
ATOM 1577 N N . PHE A 1 189 ? -0.595 1.928 9.922 1.00 98.38 189 PHE A N 1
ATOM 1578 C CA . PHE A 1 189 ? -0.200 3.025 10.786 1.00 98.38 189 PHE A CA 1
ATOM 1579 C C . PHE A 1 189 ? 1.263 2.874 11.205 1.00 98.38 189 PHE A C 1
ATOM 1581 O O . PHE A 1 189 ? 1.627 1.851 11.776 1.00 98.38 189 PHE A O 1
ATOM 1588 N N . ASP A 1 190 ? 2.061 3.931 11.051 1.00 97.19 190 ASP A N 1
ATOM 1589 C CA . ASP A 1 190 ? 3.414 4.049 11.638 1.00 97.19 190 ASP A CA 1
ATOM 1590 C C . ASP A 1 190 ? 3.364 4.564 13.087 1.00 97.19 190 ASP A C 1
ATOM 1592 O O . ASP A 1 190 ? 4.230 5.298 13.575 1.00 97.19 190 ASP A O 1
ATOM 1596 N N . THR A 1 191 ? 2.250 4.289 13.758 1.00 97.56 191 THR A N 1
ATOM 1597 C CA . THR A 1 191 ? 2.011 4.651 15.146 1.00 97.56 191 THR A CA 1
ATOM 1598 C C . THR A 1 191 ? 0.986 3.698 15.761 1.00 97.56 191 THR A C 1
ATOM 1600 O O . THR A 1 191 ? 0.449 2.816 15.092 1.00 97.56 191 THR A O 1
ATOM 1603 N N . GLY A 1 192 ? 0.698 3.877 17.050 1.00 97.88 192 GLY A N 1
ATOM 1604 C CA . GLY A 1 192 ? -0.378 3.135 17.704 1.00 97.88 192 GLY A CA 1
ATOM 1605 C C . GLY A 1 192 ? -1.765 3.558 17.206 1.00 97.88 192 GLY A C 1
ATOM 1606 O O . GLY A 1 192 ? -1.920 4.505 16.434 1.00 97.88 192 GLY A O 1
ATOM 1607 N N . CYS A 1 193 ? -2.803 2.892 17.699 1.00 98.19 193 CYS A N 1
ATOM 1608 C CA . CYS A 1 193 ? -4.176 3.159 17.279 1.00 98.19 193 CYS A CA 1
ATOM 1609 C C . CYS A 1 193 ? -5.093 3.605 18.421 1.00 98.19 193 CYS A C 1
ATOM 1611 O O . CYS A 1 193 ? -4.811 3.391 19.603 1.00 98.19 193 CYS A O 1
ATOM 1613 N N . GLU A 1 194 ? -6.210 4.214 18.040 1.00 98.12 194 GLU A N 1
ATOM 1614 C CA . GLU A 1 194 ? -7.391 4.407 18.877 1.00 98.12 194 GLU A CA 1
ATOM 1615 C C . GLU A 1 194 ? -8.541 3.563 18.312 1.00 98.12 194 GLU A C 1
ATOM 1617 O O . GLU A 1 194 ? -8.639 3.379 17.099 1.00 98.12 194 GLU A O 1
ATOM 1622 N N . LEU A 1 195 ? -9.390 3.029 19.196 1.00 98.06 195 LEU A N 1
ATOM 1623 C CA . LEU A 1 195 ? -10.520 2.169 18.839 1.00 98.06 195 LEU A CA 1
ATOM 1624 C C . LEU A 1 195 ? -11.823 2.740 19.402 1.00 98.06 195 LEU A C 1
ATOM 1626 O O . LEU A 1 195 ? -11.936 2.967 20.610 1.00 98.06 195 LEU A O 1
ATOM 1630 N N . GLU A 1 196 ? -12.826 2.892 18.545 1.00 97.50 196 GLU A N 1
ATOM 1631 C CA . GLU A 1 196 ? -14.197 3.250 18.916 1.00 97.50 196 GLU A CA 1
ATOM 1632 C C . GLU A 1 196 ? -15.145 2.108 18.533 1.00 97.50 196 GLU A C 1
ATOM 1634 O O . GLU A 1 196 ? -15.229 1.733 17.369 1.00 97.50 196 GLU A O 1
ATOM 1639 N N . LEU A 1 197 ? -15.839 1.524 19.516 1.00 96.62 197 LEU A N 1
ATOM 1640 C CA . LEU A 1 197 ? -16.746 0.392 19.296 1.00 96.62 197 LEU A CA 1
ATOM 1641 C C . LEU A 1 197 ? -17.975 0.829 18.488 1.00 96.62 197 LEU A C 1
ATOM 1643 O O . LEU A 1 197 ? -18.670 1.769 18.879 1.00 96.62 197 LEU A O 1
ATOM 1647 N N . ILE A 1 198 ? -18.263 0.107 17.407 1.00 94.06 198 ILE A N 1
ATOM 1648 C CA . ILE A 1 198 ? -19.439 0.314 16.555 1.00 94.06 198 ILE A CA 1
ATOM 1649 C C . ILE A 1 198 ? -20.545 -0.669 16.943 1.00 94.06 198 ILE A C 1
ATOM 1651 O O . ILE A 1 198 ? -21.691 -0.259 17.155 1.00 94.06 198 ILE A O 1
ATOM 1655 N N . SER A 1 199 ? -20.206 -1.956 17.051 1.00 82.44 199 SER A N 1
ATOM 1656 C CA . SER A 1 199 ? -21.144 -3.026 17.401 1.00 82.44 199 SER A CA 1
ATOM 1657 C C . SER A 1 199 ? -20.446 -4.278 17.936 1.00 82.44 199 SER A C 1
ATOM 1659 O O . SER A 1 199 ? -19.297 -4.544 17.578 1.00 82.44 199 SER A O 1
ATOM 1661 N N . ASP A 1 200 ? -21.197 -5.039 18.736 1.00 71.56 200 ASP A N 1
ATOM 1662 C CA . ASP A 1 200 ? -20.882 -6.400 19.196 1.00 71.56 200 ASP A CA 1
ATOM 1663 C C . ASP A 1 200 ? -21.491 -7.454 18.251 1.00 71.56 200 ASP A C 1
ATOM 1665 O O . ASP A 1 200 ? -22.569 -7.170 17.663 1.00 71.56 200 ASP A O 1
#

Solvent-accessible surface area (backbone atoms only — not comparable to full-atom values): 12400 Å² total; per-residue (Å²): 135,85,87,82,89,81,88,84,85,89,84,89,80,89,82,85,89,83,89,78,91,74,83,86,79,86,73,88,71,79,81,79,82,75,81,73,74,78,80,78,75,77,72,71,76,77,82,70,79,57,59,30,36,25,42,38,29,48,72,48,74,59,24,22,38,39,36,39,35,31,34,43,69,47,99,88,68,50,78,48,44,38,38,39,39,37,26,16,45,42,38,38,27,42,34,56,34,33,69,65,53,50,60,54,52,65,71,32,56,60,39,66,44,72,84,46,60,62,44,86,72,48,75,42,64,78,72,49,73,55,73,46,60,63,70,56,88,80,52,52,71,70,52,46,56,50,50,51,40,43,47,53,52,43,76,92,82,35,96,64,81,91,54,96,88,60,91,66,72,85,45,74,70,31,29,60,75,58,66,40,42,81,74,50,75,46,40,31,21,75,30,34,59,44,78,46,83,75,48,115

Sequence (200 aa):
MEFINTETNPVETEMNPVETEMNPVETETNPVETETNPVETEMNPVETDEIHIYNITANHKKSTYQIEHWTNVLSNGKHVTLLVYTYFYWGTFEIELTDKEKEDILKKDEIVLNDYSVSCVELDSGCDCYEEIENDEKYTKEELDEINKLIYWHKDYHDEEYNTNTEYDFEQDILELNDWDLDDTIYGFDTGCELELISD

Radius of gyration: 41.06 Å; Cα contacts (8 Å, |Δi|>4): 306; chains: 1; bounding box: 121×62×95 Å